Protein AF-A0A7S3WVW9-F1 (afdb_monomer)

Organism: NCBI:txid141414

Solvent-accessible surface area (backbone atoms only — not comparable to full-atom values): 13259 Å² total; per-residue (Å²): 130,58,72,52,44,57,26,28,39,30,42,27,74,91,79,71,45,78,50,75,49,63,82,77,65,57,95,71,40,44,71,62,56,76,75,50,71,43,64,67,86,64,78,58,54,78,35,64,53,68,41,62,49,31,39,66,40,66,76,31,91,93,51,85,64,43,80,80,70,37,30,48,70,49,81,40,97,57,72,32,43,68,67,56,46,49,56,51,34,70,74,34,77,63,39,27,17,37,38,26,33,72,84,10,57,32,33,36,36,23,15,91,56,64,45,38,64,92,51,41,83,71,30,76,27,52,38,83,38,90,54,28,37,23,27,16,56,38,63,54,76,72,78,76,77,74,73,82,71,72,74,80,78,80,75,75,69,83,81,72,86,76,80,87,75,81,83,78,82,81,80,86,82,82,84,81,79,87,80,82,91,80,87,79,87,86,76,95,72,77,84,83,81,80,71,77,84,70,92,67,92,76,82,82,82,75,89,128

Nearest PDB structures (foldseek):
  7qtq-assembly1_A  TM=5.588E-01  e=8.720E-01  Bos taurus
  7l0o-assembly1_A  TM=2.819E-01  e=4.756E+00  Streptococcus gordonii
  4tsh-assembly1_B  TM=2.836E-01  e=9.596E+00  Streptococcus mutans

Sequence (208 aa):
TPCTQPVSDFWHHDHREHTFHMGEPWAGEMQGSIQFYAYPNEHLADHFDCDSAHACDFMAAGQSYVKGVDWSYEEVATAATVENCKAKCVQTPQCTGIDVRNDGQHCTFWFSGNCDVAHRAQNPGWVPVKHWTTCTRRCSSHATTSTLMAPPQSTLAPVTPSPLTTAATPPPVPETTGLPAVVGESPDQGPNLDARCQAGYFAVYKDL

pLDDT: mean 76.33, std 20.6, range [29.27, 98.0]

Foldseek 3Di:
DFQWFFWWWKAQPVVRDIDTDGDDDAVRIDTDDGDDIDHDPDCLPFDKDKDQFKDADCPFPPDPQDDPAFKHKDQDPDAQDPVNLVVVLVVVRQFFKWKAFQRRGMIMGGGPCLPPVVCQVVRRRTDTDNGIMIIGTDRNPPPCPPPPPPPDPPPPDPDDDDDDDDDDDDDDDDDDDDDDDDDDDDDDDPDPPPPPPPDDPDDDDDDD

Structure (mmCIF, N/CA/C/O backbone):
data_AF-A0A7S3WVW9-F1
#
_entry.id   AF-A0A7S3WVW9-F1
#
loop_
_atom_site.group_PDB
_atom_site.id
_atom_site.type_symbol
_atom_site.label_atom_id
_atom_site.label_alt_id
_atom_site.label_comp_id
_atom_site.label_asym_id
_atom_site.label_entity_id
_atom_site.label_seq_id
_atom_site.pdbx_PDB_ins_code
_atom_site.Cartn_x
_atom_site.Cartn_y
_atom_site.Cartn_z
_atom_site.occupancy
_atom_site.B_iso_or_equiv
_atom_site.auth_seq_id
_atom_site.auth_comp_id
_atom_site.auth_asym_id
_atom_site.auth_atom_id
_atom_site.pdbx_PDB_model_num
ATOM 1 N N . THR A 1 1 ? -2.096 -7.850 4.414 1.00 51.62 1 THR A N 1
ATOM 2 C CA . THR A 1 1 ? -3.231 -6.908 4.322 1.00 51.62 1 THR A CA 1
ATOM 3 C C . THR A 1 1 ? -2.677 -5.512 4.122 1.00 51.62 1 THR A C 1
ATOM 5 O O . THR A 1 1 ? -1.591 -5.257 4.636 1.00 51.62 1 THR A O 1
ATOM 8 N N . PRO A 1 2 ? -3.351 -4.638 3.350 1.00 63.16 2 PRO A N 1
ATOM 9 C CA . PRO A 1 2 ? -3.017 -3.209 3.290 1.00 63.16 2 PRO A CA 1
ATOM 10 C C . PRO A 1 2 ? -3.034 -2.605 4.703 1.00 63.16 2 PRO A C 1
ATOM 12 O O . PRO A 1 2 ? -3.413 -3.301 5.639 1.00 63.16 2 PRO A O 1
ATOM 15 N N . CYS A 1 3 ? -2.616 -1.347 4.862 1.00 75.06 3 CYS A N 1
ATOM 16 C CA . CYS A 1 3 ? -2.419 -0.646 6.142 1.00 75.06 3 CYS A CA 1
ATOM 17 C C . CYS A 1 3 ? -3.675 -0.421 6.991 1.00 75.06 3 CYS A C 1
ATOM 19 O O . CYS A 1 3 ? -4.008 0.691 7.381 1.00 75.06 3 CYS A O 1
ATOM 21 N N . THR A 1 4 ? -4.361 -1.510 7.290 1.00 79.44 4 THR A N 1
ATOM 22 C CA . THR A 1 4 ? -5.524 -1.617 8.137 1.00 79.44 4 THR A CA 1
ATOM 23 C C . THR A 1 4 ? -5.083 -2.121 9.497 1.00 79.44 4 THR A C 1
ATOM 25 O O . THR A 1 4 ? -4.318 -3.085 9.589 1.00 79.44 4 THR A O 1
ATOM 28 N N . GLN A 1 5 ? -5.610 -1.514 10.544 1.00 82.62 5 GLN A N 1
ATOM 29 C CA . GLN A 1 5 ? -5.441 -1.953 11.918 1.00 82.62 5 GLN A CA 1
ATOM 30 C C . GLN A 1 5 ? -6.762 -2.532 12.433 1.00 82.62 5 GLN A C 1
ATOM 32 O O . GLN A 1 5 ? -7.833 -2.131 11.962 1.00 82.62 5 GLN A O 1
ATOM 37 N N . PRO A 1 6 ? -6.711 -3.504 13.358 1.00 90.75 6 PRO A N 1
ATOM 38 C CA . PRO A 1 6 ? -7.919 -4.021 13.976 1.00 90.75 6 PRO A CA 1
ATOM 39 C C . PRO A 1 6 ? -8.560 -2.941 14.852 1.00 90.75 6 PRO A C 1
ATOM 41 O O . PRO A 1 6 ? -7.888 -2.292 15.654 1.00 90.75 6 PRO A O 1
ATOM 44 N N . VAL A 1 7 ? -9.870 -2.782 14.711 1.00 93.75 7 VAL A N 1
ATOM 45 C CA . VAL A 1 7 ? -10.726 -2.045 15.638 1.00 93.75 7 VAL A CA 1
ATOM 46 C C . VAL A 1 7 ? -11.367 -3.072 16.558 1.00 93.75 7 VAL A C 1
ATOM 48 O O . VAL A 1 7 ? -12.058 -3.981 16.087 1.00 93.75 7 VAL A O 1
ATOM 51 N N . SER A 1 8 ? -11.107 -2.949 17.856 1.00 97.06 8 SER A N 1
ATOM 52 C CA . SER A 1 8 ? -11.697 -3.826 18.875 1.00 97.06 8 SER A CA 1
ATOM 53 C C . SER A 1 8 ? -12.826 -3.101 19.601 1.00 97.06 8 SER A C 1
ATOM 55 O O . SER A 1 8 ? -12.870 -1.869 19.598 1.00 97.06 8 SER A O 1
ATOM 57 N N . ASP A 1 9 ? -13.747 -3.859 20.192 1.00 97.81 9 ASP A N 1
ATOM 58 C CA . ASP A 1 9 ? -14.648 -3.311 21.203 1.00 97.81 9 ASP A CA 1
ATOM 59 C C . ASP A 1 9 ? -13.935 -3.251 22.553 1.00 97.81 9 ASP A C 1
ATOM 61 O O . ASP A 1 9 ? -13.087 -4.089 22.859 1.00 97.81 9 ASP A O 1
ATOM 65 N N . PHE A 1 10 ? -14.282 -2.258 23.357 1.00 97.75 10 PHE A N 1
ATOM 66 C CA . PHE A 1 10 ? -13.763 -2.079 24.703 1.00 97.75 10 PHE A CA 1
ATOM 67 C C . PHE A 1 10 ? -14.923 -1.780 25.645 1.00 97.75 10 PHE A C 1
ATOM 69 O O . PHE A 1 10 ? -15.886 -1.116 25.259 1.00 97.75 10 PHE A O 1
ATOM 76 N N . TRP A 1 11 ? -14.860 -2.297 26.872 1.00 97.62 11 TRP A N 1
ATOM 77 C CA . TRP A 1 11 ? -15.866 -2.051 27.907 1.00 97.62 11 TRP A CA 1
ATOM 78 C C . TRP A 1 11 ? -15.248 -1.342 29.106 1.00 97.62 11 TRP A C 1
ATOM 80 O O . TRP A 1 11 ? -14.317 -1.869 29.722 1.00 97.62 11 TRP A O 1
ATOM 90 N N . HIS A 1 12 ? -15.801 -0.189 29.484 1.00 97.62 12 HIS A N 1
ATOM 91 C CA . HIS A 1 12 ? -15.392 0.540 30.683 1.00 97.62 12 HIS A CA 1
ATOM 92 C C . HIS A 1 12 ? -16.340 0.228 31.847 1.00 97.62 12 HIS A C 1
ATOM 94 O O . HIS A 1 12 ? -17.496 0.653 31.855 1.00 97.62 12 HIS A O 1
ATOM 100 N N . HIS A 1 13 ? -15.863 -0.475 32.880 1.00 95.06 13 HIS A N 1
ATOM 101 C CA . HIS A 1 13 ? -16.737 -0.950 33.966 1.00 95.06 13 HIS A CA 1
ATOM 102 C C . HIS A 1 13 ? -17.387 0.200 34.759 1.00 95.06 13 HIS A C 1
ATOM 104 O O . HIS A 1 13 ? -18.582 0.145 35.060 1.00 95.06 13 HIS A O 1
ATOM 110 N N . ASP A 1 14 ? -16.621 1.245 35.087 1.00 94.81 14 ASP A N 1
ATOM 111 C CA . ASP A 1 14 ? -17.126 2.347 35.922 1.00 94.81 14 ASP A CA 1
ATOM 112 C C . ASP A 1 14 ? -18.140 3.235 35.193 1.00 94.81 14 ASP A C 1
ATOM 114 O O . ASP A 1 14 ? -19.140 3.641 35.784 1.00 94.81 14 ASP A O 1
ATOM 118 N N . HIS A 1 15 ? -17.919 3.496 33.903 1.00 94.62 15 HIS A N 1
ATOM 119 C CA . HIS A 1 15 ? -18.813 4.311 33.080 1.00 94.62 15 HIS A CA 1
ATOM 120 C C . HIS A 1 15 ? -19.953 3.503 32.446 1.00 94.62 15 HIS A C 1
ATOM 122 O O . HIS A 1 15 ? -20.945 4.086 32.018 1.00 94.62 15 HIS A O 1
ATOM 128 N N . ARG A 1 16 ? -19.851 2.164 32.442 1.00 95.88 16 ARG A N 1
ATOM 129 C CA . ARG A 1 16 ? -20.810 1.233 31.824 1.00 95.88 16 ARG A CA 1
ATOM 130 C C . ARG A 1 16 ? -21.065 1.543 30.347 1.00 95.88 16 ARG A C 1
ATOM 132 O O . ARG A 1 16 ? -22.211 1.540 29.899 1.00 95.88 16 ARG A O 1
ATOM 139 N N . GLU A 1 17 ? -19.995 1.809 29.608 1.00 96.12 17 GLU A N 1
ATOM 140 C CA . GLU A 1 17 ? -20.050 2.171 28.192 1.00 96.12 17 GLU A CA 1
ATOM 141 C C . GLU A 1 17 ? -19.120 1.304 27.337 1.00 96.12 17 GLU A C 1
ATOM 143 O O . GLU A 1 17 ? -18.111 0.778 27.820 1.00 96.12 17 GLU A O 1
ATOM 148 N N . HIS A 1 18 ? -19.492 1.167 26.061 1.00 97.12 18 HIS A N 1
ATOM 149 C CA . HIS A 1 18 ? -18.664 0.557 25.027 1.00 97.12 18 HIS A CA 1
ATOM 150 C C . HIS A 1 18 ? -17.987 1.630 24.180 1.00 97.12 18 HIS A C 1
ATOM 152 O O . HIS A 1 18 ? -18.645 2.563 23.713 1.00 97.12 18 HIS A O 1
ATOM 158 N N . THR A 1 19 ? -16.704 1.438 23.898 1.00 96.62 19 THR A N 1
ATOM 159 C CA . THR A 1 19 ? -15.949 2.231 22.926 1.00 96.62 19 THR A CA 1
ATOM 160 C C . THR A 1 19 ? -15.390 1.312 21.840 1.00 96.62 19 THR A C 1
ATOM 162 O O . THR A 1 19 ? -15.258 0.098 22.014 1.00 96.62 19 THR A O 1
ATOM 165 N N . PHE A 1 20 ? -15.117 1.886 20.670 1.00 96.12 20 PHE A N 1
ATOM 166 C CA . PHE A 1 20 ? -14.495 1.181 19.554 1.00 96.12 20 PHE A CA 1
ATOM 167 C C . PHE A 1 20 ? -13.326 2.016 19.073 1.00 96.12 20 PHE A C 1
ATOM 169 O O . PHE A 1 20 ? -13.509 3.135 18.591 1.00 96.12 20 PHE A O 1
ATOM 176 N N . HIS A 1 21 ? -12.123 1.476 19.191 1.00 94.19 21 HIS A N 1
ATOM 177 C CA . HIS A 1 21 ? -10.931 2.138 18.689 1.00 94.19 21 HIS A CA 1
ATOM 178 C C . HIS A 1 21 ? -9.869 1.116 18.284 1.00 94.19 21 HIS A C 1
ATOM 180 O O . HIS A 1 21 ? -10.016 -0.097 18.444 1.00 94.19 21 HIS A O 1
ATOM 186 N N . MET A 1 22 ? -8.812 1.621 17.661 1.00 90.75 22 MET A N 1
ATOM 187 C CA . MET A 1 22 ? -7.611 0.847 17.367 1.00 90.75 22 MET A CA 1
ATOM 188 C C . MET A 1 22 ? -6.665 0.906 18.570 1.00 90.75 22 MET A C 1
ATOM 190 O O . MET A 1 22 ? -6.716 1.854 19.356 1.00 90.75 22 MET A O 1
ATOM 194 N N . GLY A 1 23 ? -5.760 -0.067 18.671 1.00 89.88 23 GLY A N 1
ATOM 195 C CA . GLY A 1 23 ? -4.678 -0.062 19.657 1.00 89.88 23 GLY A CA 1
ATOM 196 C C . GLY A 1 23 ? -5.058 -0.635 21.022 1.00 89.88 23 GLY A C 1
ATOM 197 O O . GLY A 1 23 ? -5.912 -1.511 21.121 1.00 89.88 23 GLY A O 1
ATOM 198 N N . GLU A 1 24 ? -4.353 -0.166 22.049 1.00 93.62 24 GLU A N 1
ATOM 199 C CA . GLU A 1 24 ? -4.477 -0.627 23.435 1.00 93.62 24 GLU A CA 1
ATOM 200 C C . GLU A 1 24 ? -5.692 -0.001 24.140 1.00 93.62 24 GLU A C 1
ATOM 202 O O . GLU A 1 24 ? -6.029 1.144 23.822 1.00 93.62 24 GLU A O 1
ATOM 207 N N . PRO A 1 25 ? -6.308 -0.698 25.118 1.00 95.69 25 PRO A N 1
ATOM 208 C CA . PRO A 1 25 ? -7.402 -0.154 25.927 1.00 95.69 25 PRO A CA 1
ATOM 209 C C . PRO A 1 25 ? -6.990 1.133 26.649 1.00 95.69 25 PRO A C 1
ATOM 211 O O . PRO A 1 25 ? -5.854 1.260 27.123 1.00 95.69 25 PRO A O 1
ATOM 214 N N . TRP A 1 26 ? -7.919 2.076 26.799 1.00 95.00 26 TRP A N 1
ATOM 215 C CA . TRP A 1 26 ? -7.720 3.208 27.700 1.00 95.00 26 TRP A CA 1
ATOM 216 C C . TRP A 1 26 ? -7.760 2.766 29.169 1.00 95.00 26 TRP A C 1
ATOM 218 O O . TRP A 1 26 ? -8.130 1.644 29.523 1.00 95.00 26 TRP A O 1
ATOM 228 N N . ALA A 1 27 ? -7.341 3.658 30.069 1.00 94.94 27 ALA A N 1
ATOM 229 C CA . ALA A 1 27 ? -7.357 3.371 31.498 1.00 94.94 27 ALA A CA 1
ATOM 230 C C . ALA A 1 27 ? -8.792 3.080 31.975 1.00 94.94 27 ALA A C 1
ATOM 232 O O . ALA A 1 27 ? -9.656 3.941 31.857 1.00 94.94 27 ALA A O 1
ATOM 233 N N . GLY A 1 28 ? -9.014 1.888 32.540 1.00 95.06 28 GLY A N 1
ATOM 234 C CA . GLY A 1 28 ? -10.329 1.439 33.020 1.00 95.06 28 GLY A CA 1
ATOM 235 C C . GLY A 1 28 ? -11.135 0.621 32.005 1.00 95.06 28 GLY A C 1
ATOM 236 O O . GLY A 1 28 ? -12.158 0.036 32.369 1.00 95.06 28 GLY A O 1
ATOM 237 N N . GLU A 1 29 ? -10.658 0.518 30.766 1.00 97.69 29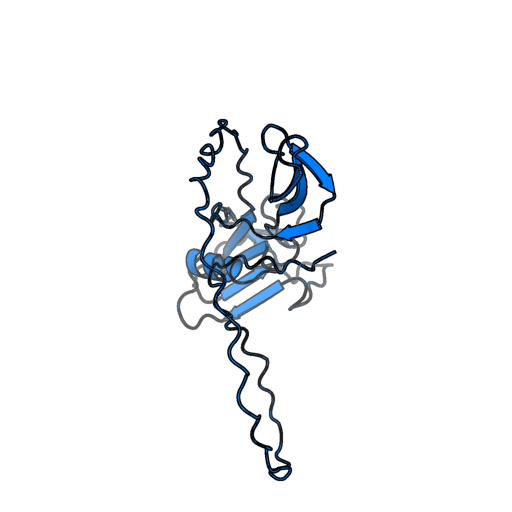 GLU A N 1
ATOM 238 C CA . GLU A 1 29 ? -11.268 -0.316 29.737 1.00 97.69 29 GLU A CA 1
ATOM 239 C C . GLU A 1 29 ? -10.717 -1.747 29.743 1.00 97.69 29 GLU A C 1
ATOM 241 O O . GLU A 1 29 ? -9.551 -2.005 30.051 1.00 97.69 29 GLU A O 1
ATOM 246 N N . MET A 1 30 ? -11.571 -2.693 29.359 1.00 97.38 30 MET A N 1
ATOM 247 C CA . MET A 1 30 ? -11.196 -4.068 29.042 1.00 97.38 30 MET A CA 1
ATOM 248 C C . MET A 1 30 ? -11.393 -4.305 27.548 1.00 97.38 30 MET A C 1
ATOM 250 O O . MET A 1 30 ? -12.496 -4.105 27.039 1.00 97.38 30 MET A O 1
ATOM 254 N N . GLN A 1 31 ? -10.337 -4.743 26.862 1.00 98.00 31 GLN A N 1
ATOM 255 C CA . GLN A 1 31 ? -10.402 -5.087 25.444 1.00 98.00 31 GLN A CA 1
ATOM 256 C C . GLN A 1 31 ? -11.232 -6.352 25.224 1.00 98.00 31 GLN A C 1
ATOM 258 O O . GLN A 1 31 ? -11.000 -7.386 25.853 1.00 98.00 31 GLN A O 1
ATOM 263 N N . GLY A 1 32 ? -12.186 -6.251 24.310 1.00 96.69 32 GLY A N 1
ATOM 264 C CA . GLY A 1 32 ? -13.009 -7.339 23.821 1.00 96.69 32 GLY A CA 1
ATOM 265 C C . GLY A 1 32 ? -12.434 -7.983 22.561 1.00 96.69 32 GLY A C 1
ATOM 266 O O . GLY A 1 32 ? -11.231 -8.209 22.421 1.00 96.69 32 GLY A O 1
ATOM 267 N N . SER A 1 33 ? -13.327 -8.332 21.643 1.00 96.88 33 SER A N 1
ATOM 268 C CA . SER A 1 33 ? -12.986 -8.966 20.371 1.00 96.88 33 SER A CA 1
ATOM 269 C C . SER A 1 33 ? -12.705 -7.932 19.280 1.00 96.88 33 SER A C 1
ATOM 271 O O . SER A 1 33 ? -13.166 -6.792 19.318 1.00 96.88 33 SER A O 1
ATOM 273 N N . ILE A 1 34 ? -11.973 -8.351 18.246 1.00 96.62 34 ILE A N 1
ATOM 274 C CA . ILE A 1 34 ? -11.854 -7.562 17.016 1.00 96.62 34 ILE A CA 1
ATOM 275 C C . ILE A 1 34 ? -13.221 -7.532 16.335 1.00 96.62 34 ILE A C 1
ATOM 277 O O . ILE A 1 34 ? -13.818 -8.578 16.084 1.00 96.62 34 ILE A O 1
ATOM 281 N N . GLN A 1 35 ? -13.679 -6.333 15.999 1.00 97.56 35 GLN A N 1
ATOM 282 C CA . GLN A 1 35 ? -14.970 -6.111 15.358 1.00 97.56 35 GLN A CA 1
ATOM 283 C C . GLN A 1 35 ? -14.807 -5.977 13.844 1.00 97.56 35 GLN A C 1
ATOM 285 O O . GLN A 1 35 ? -15.525 -6.605 13.069 1.00 97.56 35 GLN A O 1
ATOM 290 N N . PHE A 1 36 ? -13.829 -5.181 13.409 1.00 93.31 36 PHE A N 1
ATOM 291 C CA . PHE A 1 36 ? -13.494 -4.985 12.000 1.00 93.31 36 PHE A CA 1
ATOM 292 C C . PHE A 1 36 ? -12.060 -4.465 11.848 1.00 93.31 36 PHE A C 1
ATOM 294 O O . PHE A 1 36 ? -11.375 -4.185 12.828 1.00 93.31 36 PHE A O 1
ATOM 301 N N . TYR A 1 37 ? -11.596 -4.333 10.608 1.00 87.56 37 TYR A N 1
ATOM 302 C CA . TYR A 1 37 ? -10.329 -3.688 10.273 1.00 87.56 37 TYR A CA 1
ATOM 303 C C . TYR A 1 37 ? -10.612 -2.338 9.620 1.00 87.56 37 TYR A C 1
ATOM 305 O O . TYR A 1 37 ? -11.497 -2.241 8.770 1.00 87.56 37 TYR A O 1
ATOM 313 N N . ALA A 1 38 ? -9.862 -1.304 9.988 1.00 86.19 38 ALA A N 1
ATOM 314 C CA . ALA A 1 38 ? -10.000 0.020 9.391 1.00 86.19 38 ALA A CA 1
ATOM 315 C C . ALA A 1 38 ? -8.639 0.680 9.165 1.00 86.19 38 ALA A C 1
ATOM 317 O O . ALA A 1 38 ? -7.627 0.281 9.741 1.00 86.19 38 ALA A O 1
ATOM 318 N N . TYR A 1 39 ? -8.616 1.683 8.293 1.00 79.31 39 TYR A N 1
ATOM 319 C CA . TYR A 1 39 ? -7.433 2.501 8.057 1.00 79.31 39 TYR A CA 1
ATOM 320 C C . TYR A 1 39 ? -7.337 3.577 9.146 1.00 79.31 39 TYR A C 1
ATOM 322 O O . TYR A 1 39 ? -8.355 4.212 9.439 1.00 79.31 39 TYR A O 1
ATOM 330 N N . PRO A 1 40 ? -6.163 3.786 9.765 1.00 78.62 40 PRO A N 1
ATOM 331 C CA . PRO A 1 40 ? -5.999 4.852 10.743 1.00 78.62 40 PRO A CA 1
ATOM 332 C C . PRO A 1 40 ? -6.289 6.219 10.097 1.00 78.62 40 PRO A C 1
ATOM 334 O O . PRO A 1 40 ? -5.931 6.463 8.947 1.00 78.62 40 PRO A O 1
ATOM 337 N N . ASN A 1 41 ? -6.982 7.088 10.843 1.00 70.88 41 ASN A N 1
ATOM 338 C CA . ASN A 1 41 ? -7.314 8.470 10.452 1.00 70.88 41 ASN A CA 1
ATOM 339 C C . ASN A 1 41 ? -6.045 9.280 10.191 1.00 70.88 41 ASN A C 1
ATOM 341 O O . ASN A 1 41 ? -5.941 10.004 9.201 1.00 70.88 41 ASN A O 1
ATOM 345 N N . GLU A 1 42 ? -5.081 9.152 11.096 1.00 63.75 42 GLU A N 1
ATOM 346 C CA . GLU A 1 42 ? -3.822 9.836 10.925 1.00 63.75 42 GLU A CA 1
ATOM 347 C C . GLU A 1 42 ? -3.143 9.226 9.712 1.00 63.75 42 GLU A C 1
ATOM 349 O O . GLU A 1 42 ? -2.975 8.008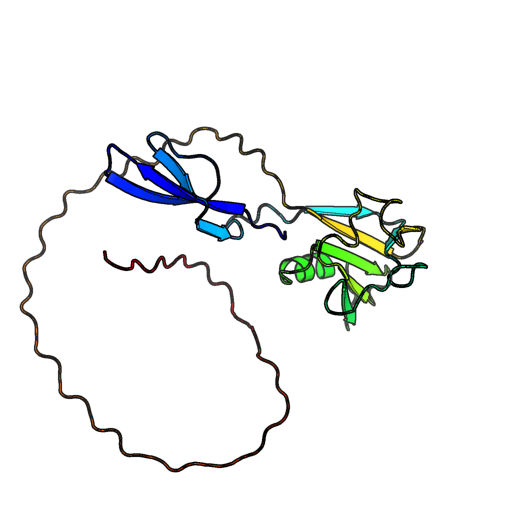 9.632 1.00 63.75 42 GLU A O 1
ATOM 354 N N . HIS A 1 43 ? -2.766 10.091 8.773 1.00 55.53 43 HIS A N 1
ATOM 355 C CA . HIS A 1 43 ? -1.762 9.823 7.759 1.00 55.53 43 HIS A CA 1
ATOM 356 C C . HIS A 1 43 ? -0.441 9.449 8.454 1.00 55.53 43 HIS A C 1
ATOM 358 O O . HIS A 1 43 ? 0.539 10.187 8.359 1.00 55.53 43 HIS A O 1
ATOM 364 N N . LEU A 1 44 ? -0.410 8.331 9.187 1.00 59.25 44 LEU A N 1
ATOM 365 C CA . LEU A 1 44 ? 0.781 7.601 9.568 1.00 59.25 44 LEU A CA 1
ATOM 366 C C . LEU A 1 44 ? 1.435 7.307 8.236 1.00 59.25 44 LEU A C 1
ATOM 368 O O . LEU A 1 44 ? 1.002 6.399 7.527 1.00 59.25 44 LEU A O 1
ATOM 372 N N . ALA A 1 45 ? 2.326 8.219 7.848 1.00 61.00 45 ALA A N 1
ATOM 373 C CA . ALA A 1 45 ? 2.661 8.463 6.462 1.00 61.00 45 ALA A CA 1
ATOM 374 C C . ALA A 1 45 ? 2.968 7.124 5.815 1.00 61.00 45 ALA A C 1
ATOM 376 O O . ALA A 1 45 ? 3.790 6.367 6.345 1.00 61.00 45 ALA A O 1
ATOM 377 N N . ASP A 1 46 ? 2.246 6.811 4.739 1.00 74.00 46 ASP A N 1
ATOM 378 C CA . ASP A 1 46 ? 2.556 5.650 3.928 1.00 74.00 46 ASP A CA 1
ATOM 379 C C . ASP A 1 46 ? 4.039 5.744 3.582 1.00 74.00 46 ASP A C 1
ATOM 381 O O . ASP A 1 46 ? 4.477 6.636 2.849 1.00 74.00 46 ASP A O 1
ATOM 385 N N . HIS A 1 47 ? 4.827 4.879 4.212 1.00 89.06 47 HIS A N 1
ATOM 386 C CA . HIS A 1 47 ? 6.264 4.876 4.048 1.00 89.06 47 HIS A CA 1
ATOM 387 C C . HIS A 1 47 ? 6.568 3.988 2.857 1.00 89.06 47 HIS A C 1
ATOM 389 O O . HIS A 1 47 ? 5.942 2.948 2.674 1.00 89.06 47 HIS A O 1
ATOM 395 N N . PHE A 1 48 ? 7.518 4.387 2.026 1.00 92.44 48 PHE A N 1
ATOM 396 C CA . PHE A 1 48 ? 7.911 3.587 0.879 1.00 92.44 48 PHE A CA 1
ATOM 397 C C . PHE A 1 48 ? 9.385 3.234 1.001 1.00 92.44 48 PHE A C 1
ATOM 399 O O . PHE A 1 48 ? 10.241 4.109 0.872 1.00 92.44 48 PHE A O 1
ATOM 406 N N . ASP A 1 49 ? 9.662 1.947 1.203 1.00 94.38 49 ASP A N 1
ATOM 407 C CA . ASP A 1 49 ? 11.014 1.401 1.117 1.00 94.38 49 ASP A CA 1
ATOM 408 C C . ASP A 1 49 ? 11.350 1.232 -0.362 1.00 94.38 49 ASP A C 1
ATOM 410 O O . ASP A 1 49 ? 10.721 0.411 -1.026 1.00 94.38 49 ASP A O 1
ATOM 414 N N . CYS A 1 50 ? 12.300 2.005 -0.890 1.00 95.56 50 CYS A N 1
ATOM 415 C CA . CYS A 1 50 ? 12.628 1.999 -2.317 1.00 95.56 50 CYS A CA 1
ATOM 416 C C . CYS A 1 50 ? 14.022 1.425 -2.615 1.00 95.56 50 CYS A C 1
ATOM 418 O O . CYS A 1 50 ? 14.975 1.660 -1.874 1.00 95.56 50 CYS A O 1
ATOM 420 N N . ASP A 1 51 ? 14.147 0.747 -3.755 1.00 95.94 51 ASP A N 1
ATOM 421 C CA . ASP A 1 51 ? 15.390 0.287 -4.375 1.00 95.94 51 ASP A CA 1
ATOM 422 C C . ASP A 1 51 ? 15.420 0.766 -5.838 1.00 95.94 51 ASP A C 1
ATOM 424 O O . ASP A 1 51 ? 14.521 0.471 -6.624 1.00 95.94 51 ASP A O 1
ATOM 428 N N . SER A 1 52 ? 16.433 1.554 -6.201 1.00 95.50 52 SER A N 1
ATOM 429 C CA . SER A 1 52 ? 16.581 2.156 -7.537 1.00 95.50 52 SER A CA 1
ATOM 430 C C . SER A 1 52 ? 17.444 1.334 -8.501 1.00 95.50 52 SER A C 1
ATOM 432 O O . SER A 1 52 ? 17.817 1.818 -9.571 1.00 95.50 52 SER A O 1
ATOM 434 N N . ALA A 1 53 ? 17.807 0.111 -8.110 1.00 94.94 53 ALA A N 1
ATOM 435 C CA . ALA A 1 53 ? 18.655 -0.781 -8.893 1.00 94.94 53 ALA A CA 1
ATOM 436 C C . ALA A 1 53 ? 17.946 -2.079 -9.299 1.00 94.94 53 ALA A C 1
ATOM 438 O O . ALA A 1 53 ? 18.559 -2.918 -9.961 1.00 94.94 53 ALA A O 1
ATOM 439 N N . HIS A 1 54 ? 16.682 -2.263 -8.909 1.00 95.44 54 HIS A N 1
ATOM 440 C CA . HIS A 1 54 ? 15.940 -3.499 -9.129 1.00 95.44 54 HIS A CA 1
ATOM 441 C C . HIS A 1 54 ? 14.481 -3.238 -9.496 1.00 95.44 54 HIS A C 1
ATOM 443 O O . HIS A 1 54 ? 13.928 -2.185 -9.179 1.00 95.44 54 HIS A O 1
ATOM 449 N N . ALA A 1 55 ? 13.881 -4.219 -10.163 1.00 94.12 55 ALA A N 1
ATOM 450 C CA . ALA A 1 55 ? 12.458 -4.297 -10.463 1.00 94.12 55 ALA A CA 1
ATOM 451 C C . ALA A 1 55 ? 11.950 -5.718 -10.271 1.00 94.12 55 ALA A C 1
ATOM 453 O O . ALA A 1 55 ? 12.741 -6.668 -10.267 1.00 94.12 55 ALA A O 1
ATOM 454 N N . CYS A 1 56 ? 10.636 -5.843 -10.119 1.00 91.69 56 CYS A N 1
ATOM 455 C CA . CYS A 1 56 ? 9.967 -7.128 -10.159 1.00 91.69 56 CYS A CA 1
ATOM 456 C C . CYS A 1 56 ? 9.527 -7.400 -11.598 1.00 91.69 56 CYS A C 1
ATOM 458 O O . CYS A 1 56 ? 8.643 -6.759 -12.155 1.00 91.69 56 CYS A O 1
ATOM 460 N N . ASP A 1 57 ? 10.176 -8.355 -12.245 1.00 90.38 57 ASP A N 1
ATOM 461 C CA . ASP A 1 57 ? 9.786 -8.797 -13.572 1.00 90.38 57 ASP A CA 1
ATOM 462 C C . ASP A 1 57 ? 8.561 -9.712 -13.465 1.00 90.38 57 ASP A C 1
ATOM 464 O O . ASP A 1 57 ? 8.654 -10.859 -13.019 1.00 90.38 57 ASP A O 1
ATOM 468 N N . PHE A 1 58 ? 7.401 -9.210 -13.901 1.00 83.44 58 PHE A N 1
ATOM 469 C CA . PHE A 1 58 ? 6.167 -9.993 -13.926 1.00 83.44 58 PHE A CA 1
ATOM 470 C C . PHE A 1 58 ? 6.208 -11.170 -14.925 1.00 83.44 58 PHE A C 1
ATOM 472 O O . PHE A 1 58 ? 5.313 -12.013 -14.902 1.00 83.44 58 PHE A O 1
ATOM 479 N N . MET A 1 59 ? 7.227 -11.241 -15.792 1.00 81.25 59 MET A N 1
ATOM 480 C CA . MET A 1 59 ? 7.469 -12.340 -16.737 1.00 81.25 59 MET A CA 1
ATOM 481 C C . MET A 1 59 ? 8.566 -13.305 -16.270 1.00 81.25 59 MET A C 1
ATOM 483 O O . MET A 1 59 ? 8.942 -14.214 -17.019 1.00 81.25 59 MET A O 1
ATOM 487 N N . ALA A 1 60 ? 9.105 -13.129 -15.060 1.00 78.62 60 ALA A N 1
ATOM 488 C CA . ALA A 1 60 ? 10.181 -13.976 -14.575 1.00 78.62 60 ALA A CA 1
ATOM 489 C C . ALA A 1 60 ? 9.776 -15.456 -14.542 1.00 78.62 60 ALA A C 1
ATOM 491 O O . ALA A 1 60 ? 8.683 -15.837 -14.116 1.00 78.62 60 ALA A O 1
ATOM 492 N N . ALA A 1 61 ? 10.688 -16.298 -15.028 1.00 54.22 61 ALA A N 1
ATOM 493 C CA . ALA A 1 61 ? 10.413 -17.686 -15.362 1.00 54.22 61 ALA A CA 1
ATOM 494 C C . ALA A 1 61 ? 9.797 -18.471 -14.190 1.00 54.22 61 ALA A C 1
ATOM 496 O O . ALA A 1 61 ? 10.445 -18.712 -13.173 1.00 54.22 61 ALA A O 1
ATOM 497 N N . GLY A 1 62 ? 8.553 -18.920 -14.380 1.00 73.44 62 GLY A N 1
ATOM 498 C CA . GLY A 1 62 ? 7.856 -19.835 -13.473 1.00 73.44 62 GLY A CA 1
ATOM 499 C C . GLY A 1 62 ? 6.737 -19.212 -12.641 1.00 73.44 62 GLY A C 1
ATOM 500 O O . GLY A 1 62 ? 6.050 -19.958 -11.946 1.00 73.44 62 GLY A O 1
ATOM 501 N N . GLN A 1 63 ? 6.510 -17.898 -12.725 1.00 75.06 63 GLN A N 1
ATOM 502 C CA . GLN A 1 63 ? 5.376 -17.241 -12.071 1.00 75.06 63 GLN A CA 1
ATOM 503 C C . GLN A 1 63 ? 4.472 -16.560 -13.092 1.00 75.06 63 GLN A C 1
ATOM 505 O O . GLN A 1 63 ? 4.925 -15.833 -13.970 1.00 75.06 63 GLN A O 1
ATOM 510 N N . SER A 1 64 ? 3.174 -16.835 -12.990 1.00 83.62 64 SER A N 1
ATOM 511 C CA . SER A 1 64 ? 2.141 -16.213 -13.809 1.00 83.62 64 SER A CA 1
ATOM 512 C C . SER A 1 64 ? 1.448 -15.137 -12.984 1.00 83.62 64 SER A C 1
ATOM 514 O O . SER A 1 64 ? 0.370 -15.382 -12.444 1.00 83.62 64 SER A O 1
ATOM 516 N N . TYR A 1 65 ? 2.072 -13.967 -12.854 1.00 90.69 65 TYR A N 1
ATOM 517 C CA . TYR A 1 65 ? 1.400 -12.833 -12.231 1.00 90.69 65 TYR A CA 1
ATOM 518 C C . TYR A 1 65 ? 0.243 -12.366 -13.122 1.00 90.69 65 TYR A C 1
ATOM 520 O O . TYR A 1 65 ? 0.425 -12.027 -14.296 1.00 90.69 65 TYR A O 1
ATOM 528 N N . VAL A 1 66 ? -0.964 -12.334 -12.569 1.00 92.81 66 VAL A N 1
ATOM 529 C CA . VAL A 1 66 ? -2.194 -12.008 -13.288 1.00 92.81 66 VAL A CA 1
ATOM 530 C C . VAL A 1 66 ? -2.502 -10.517 -13.144 1.00 92.81 66 VAL A C 1
ATOM 532 O O . VAL A 1 66 ? -2.676 -9.999 -12.038 1.00 92.81 66 VAL A O 1
ATOM 535 N N . LYS A 1 67 ? -2.614 -9.806 -14.275 1.00 93.88 67 LYS A N 1
ATOM 536 C CA . LYS A 1 67 ? -3.023 -8.393 -14.292 1.00 93.88 67 LYS A CA 1
ATOM 537 C C . LYS A 1 67 ? -4.415 -8.240 -13.662 1.00 93.88 67 LYS A C 1
ATOM 539 O O . LYS A 1 67 ? -5.341 -8.963 -14.014 1.00 93.88 67 LYS A O 1
ATOM 544 N N . GLY A 1 68 ? -4.563 -7.283 -12.752 1.00 94.12 68 GLY A N 1
ATOM 545 C CA . GLY A 1 68 ? -5.767 -7.034 -11.956 1.00 94.12 68 GLY A CA 1
ATOM 546 C C . GLY A 1 68 ? -5.865 -7.858 -10.667 1.00 94.12 68 GLY A C 1
ATOM 547 O O . GLY A 1 68 ? -6.728 -7.563 -9.849 1.00 94.12 68 GLY A O 1
ATOM 548 N N . VAL A 1 69 ? -4.992 -8.852 -10.468 1.00 93.94 69 VAL A N 1
ATOM 549 C CA . VAL A 1 69 ? -4.945 -9.684 -9.249 1.00 93.94 69 VAL A CA 1
ATOM 550 C C . VAL A 1 69 ? -3.639 -9.463 -8.499 1.00 93.94 69 VAL A C 1
ATOM 552 O O . VAL A 1 69 ? -3.650 -9.142 -7.315 1.00 93.94 69 VAL A O 1
ATOM 555 N N . ASP A 1 70 ? -2.520 -9.586 -9.209 1.00 93.69 70 ASP A N 1
ATOM 556 C CA . ASP A 1 70 ? -1.176 -9.487 -8.643 1.00 93.69 70 ASP A CA 1
ATOM 557 C C . ASP A 1 70 ? -0.535 -8.126 -8.898 1.00 93.69 70 ASP A C 1
ATOM 559 O O . ASP A 1 70 ? 0.293 -7.663 -8.111 1.00 93.69 70 ASP A O 1
ATOM 563 N N . TRP A 1 71 ? -0.919 -7.495 -10.007 1.00 94.88 71 TRP A N 1
ATOM 564 C CA . TRP A 1 71 ? -0.385 -6.214 -10.436 1.00 94.88 71 TRP A CA 1
ATOM 565 C C . TRP A 1 71 ? -1.354 -5.472 -11.354 1.00 94.88 71 TRP A C 1
ATOM 567 O O . TRP A 1 71 ? -2.251 -6.054 -11.961 1.00 94.88 71 TRP A O 1
ATOM 577 N N . SER A 1 72 ? -1.150 -4.175 -11.514 1.00 95.06 72 SER A N 1
ATOM 578 C CA . SER A 1 72 ? -1.759 -3.368 -12.573 1.00 95.06 72 SER A CA 1
ATOM 579 C C . SER A 1 72 ? -0.757 -2.320 -13.047 1.00 95.06 72 SER A C 1
ATOM 581 O O . SER A 1 72 ? 0.318 -2.191 -12.470 1.00 95.06 72 SER A O 1
ATOM 583 N N . TYR A 1 73 ? -1.081 -1.577 -14.098 1.00 93.19 73 TYR A N 1
ATOM 584 C CA . TYR A 1 73 ? -0.276 -0.432 -14.503 1.00 93.19 73 TYR A CA 1
ATOM 585 C C . TYR A 1 73 ? -1.164 0.684 -15.027 1.00 93.19 73 TYR A C 1
ATOM 587 O O . TYR A 1 73 ? -2.261 0.426 -15.530 1.00 93.19 73 TYR A O 1
ATOM 595 N N . GLU A 1 74 ? -0.655 1.906 -14.946 1.00 87.94 74 GLU A N 1
ATOM 596 C CA . GLU A 1 74 ? -1.224 3.064 -15.624 1.00 87.94 74 GLU A CA 1
ATOM 597 C C . GLU A 1 74 ? -0.185 3.635 -16.595 1.00 87.94 74 GLU A C 1
ATOM 599 O O . GLU A 1 74 ? 0.979 3.853 -16.242 1.00 87.94 74 GLU A O 1
ATOM 604 N N . GLU A 1 75 ? -0.612 3.863 -17.838 1.00 79.50 75 GLU A N 1
ATOM 605 C CA . GLU A 1 75 ? 0.136 4.688 -18.784 1.00 79.50 75 GLU A CA 1
ATOM 606 C C . GLU A 1 75 ? -0.135 6.142 -18.433 1.00 79.50 75 GLU A C 1
ATOM 608 O O . GLU A 1 75 ? -1.281 6.600 -18.442 1.00 79.50 75 GLU A O 1
ATOM 613 N N . VAL A 1 76 ? 0.918 6.867 -18.077 1.00 73.12 76 VAL A N 1
ATOM 614 C CA . VAL A 1 76 ? 0.771 8.223 -17.561 1.00 73.12 76 VAL A CA 1
ATOM 615 C C . VAL A 1 76 ? 1.118 9.190 -18.686 1.00 73.12 76 VAL A C 1
ATOM 617 O O . VAL A 1 76 ? 2.245 9.215 -19.172 1.00 73.12 76 VAL A O 1
ATOM 620 N N . ALA A 1 77 ? 0.135 9.984 -19.124 1.00 62.78 77 ALA A N 1
ATOM 621 C CA . ALA A 1 77 ? 0.313 10.957 -20.210 1.00 62.78 77 ALA A CA 1
ATOM 622 C C . ALA A 1 77 ? 1.336 12.062 -19.863 1.00 62.78 77 ALA A C 1
ATOM 624 O O . ALA A 1 77 ? 1.881 12.719 -20.748 1.00 62.78 77 ALA A O 1
ATOM 625 N N . THR A 1 78 ? 1.606 12.257 -18.572 1.00 63.47 78 THR A N 1
ATOM 626 C CA . THR A 1 78 ? 2.625 13.158 -18.024 1.00 63.47 78 THR A CA 1
ATOM 627 C C . THR A 1 78 ? 3.563 12.372 -17.122 1.00 63.47 78 THR A C 1
ATOM 629 O O . THR A 1 78 ? 3.089 11.498 -16.401 1.00 63.47 78 THR A O 1
ATOM 632 N N . ALA A 1 79 ? 4.855 12.721 -17.129 1.00 63.94 79 ALA A N 1
ATOM 633 C CA . ALA A 1 79 ? 5.924 12.010 -16.426 1.00 63.94 79 ALA A CA 1
ATOM 634 C C . ALA A 1 79 ? 5.499 11.484 -15.040 1.00 63.94 79 ALA A C 1
ATOM 636 O O . ALA A 1 79 ? 5.310 12.241 -14.085 1.00 63.94 79 ALA A O 1
ATOM 637 N N . ALA A 1 80 ? 5.358 10.166 -14.955 1.00 76.56 80 ALA A N 1
ATOM 638 C CA . ALA A 1 80 ? 5.210 9.386 -13.747 1.00 76.56 80 ALA A CA 1
ATOM 639 C C . ALA A 1 80 ? 6.454 9.568 -12.873 1.00 76.56 80 ALA A C 1
ATOM 641 O O . ALA A 1 80 ? 7.442 8.849 -13.009 1.00 76.56 80 ALA A O 1
ATOM 642 N N . THR A 1 81 ? 6.446 10.569 -11.997 1.00 91.31 81 THR A N 1
ATOM 643 C CA . THR A 1 81 ? 7.452 10.639 -10.939 1.00 91.31 81 THR A CA 1
ATOM 644 C C . THR A 1 81 ? 7.183 9.536 -9.925 1.00 91.31 81 THR A C 1
ATOM 646 O O . THR A 1 81 ? 6.047 9.074 -9.763 1.00 91.31 81 THR A O 1
ATOM 649 N N . VAL A 1 82 ? 8.225 9.138 -9.199 1.00 92.31 82 VAL A N 1
ATOM 650 C CA . VAL A 1 82 ? 8.095 8.179 -8.098 1.00 92.31 82 VAL A CA 1
ATOM 651 C C . VAL A 1 82 ? 7.042 8.662 -7.096 1.00 92.31 82 VAL A C 1
ATOM 653 O O . VAL A 1 82 ? 6.210 7.881 -6.645 1.00 92.31 82 VAL A O 1
ATOM 656 N N . GLU A 1 83 ? 7.013 9.959 -6.804 1.00 92.19 83 GLU A N 1
ATOM 657 C CA . GLU A 1 83 ? 6.064 10.593 -5.890 1.00 92.19 83 GLU A CA 1
ATOM 658 C C . GLU A 1 83 ? 4.615 10.492 -6.387 1.00 92.19 83 GLU A C 1
ATOM 660 O O . GLU A 1 83 ? 3.720 10.180 -5.600 1.00 92.19 83 GLU A O 1
ATOM 665 N N . ASN A 1 84 ? 4.375 10.680 -7.688 1.00 91.44 84 ASN A N 1
ATOM 666 C CA . ASN A 1 84 ? 3.035 10.560 -8.266 1.00 91.44 84 ASN A CA 1
ATOM 667 C C . ASN A 1 84 ? 2.536 9.110 -8.218 1.00 91.44 84 ASN A C 1
ATOM 669 O O . ASN A 1 84 ? 1.399 8.866 -7.807 1.00 91.44 84 ASN A O 1
ATOM 673 N N . CYS A 1 85 ? 3.390 8.138 -8.563 1.00 94.00 85 CYS A N 1
ATOM 674 C CA . CYS A 1 85 ? 3.032 6.723 -8.451 1.00 94.00 85 CYS A CA 1
ATOM 675 C C . CYS A 1 85 ? 2.766 6.331 -6.984 1.00 94.00 85 CYS A C 1
ATOM 677 O O . CYS A 1 85 ? 1.806 5.611 -6.709 1.00 94.00 85 CYS A O 1
ATOM 679 N N . LYS A 1 86 ? 3.549 6.847 -6.021 1.00 93.00 86 LYS A N 1
ATOM 680 C CA . LYS A 1 86 ? 3.298 6.645 -4.580 1.00 93.00 86 LYS A CA 1
ATOM 681 C C . LYS A 1 86 ? 1.928 7.181 -4.175 1.00 93.00 86 LYS A C 1
ATOM 683 O O . LYS A 1 86 ? 1.140 6.440 -3.597 1.00 93.00 86 LYS A O 1
ATOM 688 N N . ALA A 1 87 ? 1.608 8.427 -4.524 1.00 90.81 87 ALA A N 1
ATOM 689 C CA . ALA A 1 87 ? 0.319 9.040 -4.198 1.00 90.81 87 ALA A CA 1
ATOM 690 C C . ALA A 1 87 ? -0.868 8.251 -4.779 1.00 90.81 87 ALA A C 1
ATOM 692 O O . ALA A 1 87 ? -1.885 8.065 -4.110 1.00 90.81 87 ALA A O 1
ATOM 693 N N . LYS A 1 88 ? -0.728 7.731 -6.001 1.00 91.31 88 LYS A N 1
ATOM 694 C CA . LYS A 1 88 ? -1.749 6.889 -6.631 1.00 91.31 88 LYS A CA 1
ATOM 695 C C . LYS A 1 88 ? -1.868 5.513 -5.969 1.00 91.31 88 LYS A C 1
ATOM 697 O O . LYS A 1 88 ? -2.979 5.025 -5.764 1.00 91.31 88 LYS A O 1
ATOM 702 N N . CYS A 1 89 ? -0.745 4.916 -5.573 1.00 92.38 89 CYS A N 1
ATOM 703 C CA . CYS A 1 89 ? -0.731 3.682 -4.795 1.00 92.38 89 CYS A CA 1
ATOM 704 C C . CYS A 1 89 ? -1.477 3.853 -3.463 1.00 92.38 89 CYS A C 1
ATOM 706 O O . CYS A 1 89 ? -2.264 2.992 -3.087 1.00 92.38 89 CYS A O 1
ATOM 708 N N . VAL A 1 90 ? -1.322 4.996 -2.786 1.00 89.06 90 VAL A N 1
ATOM 709 C CA . VAL A 1 90 ? -2.076 5.305 -1.557 1.00 89.06 90 VAL A CA 1
ATOM 710 C C . VAL A 1 90 ? -3.589 5.291 -1.793 1.00 89.06 90 VAL A C 1
ATOM 712 O O . VAL A 1 90 ? -4.325 4.731 -0.982 1.00 89.06 90 VAL A O 1
ATOM 715 N N . GLN A 1 91 ? -4.043 5.835 -2.925 1.00 87.94 91 GLN A N 1
ATOM 716 C CA . GLN A 1 91 ? -5.457 5.866 -3.325 1.00 87.94 91 GLN A CA 1
ATOM 717 C C . GLN A 1 91 ? -5.984 4.520 -3.840 1.00 87.94 91 GLN A C 1
ATOM 719 O O . GLN A 1 91 ? -7.186 4.371 -4.034 1.00 87.94 91 GLN A O 1
ATOM 724 N N . THR A 1 92 ? -5.104 3.544 -4.072 1.00 88.19 92 THR A N 1
ATOM 725 C CA . THR A 1 92 ? -5.454 2.223 -4.597 1.00 88.19 92 THR A CA 1
ATOM 726 C C . THR A 1 92 ? -5.424 1.219 -3.443 1.00 88.19 92 THR A C 1
ATOM 728 O O . THR A 1 92 ? -4.338 0.799 -3.044 1.00 88.19 92 THR A O 1
ATOM 731 N N . PRO A 1 93 ? -6.574 0.788 -2.888 1.00 87.94 93 PRO A N 1
ATOM 732 C CA . PRO A 1 93 ? -6.606 0.028 -1.631 1.00 87.94 93 PRO A CA 1
ATOM 733 C C . PRO A 1 93 ? -5.799 -1.277 -1.640 1.00 87.94 93 PRO A C 1
ATOM 735 O O . PRO A 1 93 ? -5.314 -1.712 -0.598 1.00 87.94 93 PRO A O 1
ATOM 738 N N . GLN A 1 94 ? -5.647 -1.898 -2.812 1.00 90.19 94 GLN A N 1
ATOM 739 C CA . GLN A 1 94 ? -4.899 -3.144 -3.000 1.00 90.19 94 GLN A CA 1
ATOM 740 C C . GLN A 1 94 ? -3.394 -2.923 -3.218 1.00 90.19 94 GLN A C 1
ATOM 742 O O . GLN A 1 94 ? -2.626 -3.882 -3.160 1.00 90.19 94 G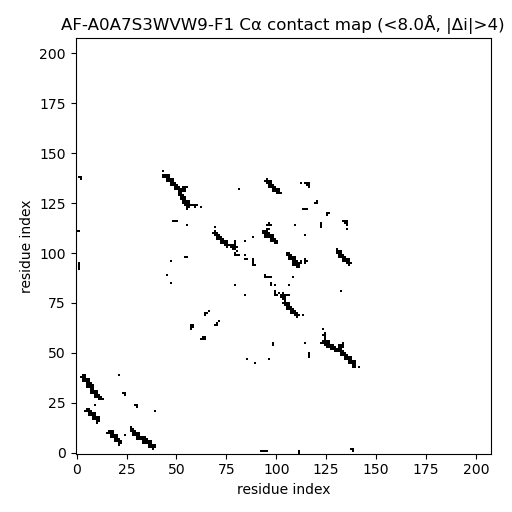LN A O 1
ATOM 747 N N . CYS A 1 95 ? -2.961 -1.683 -3.466 1.00 93.00 95 CYS A N 1
ATOM 748 C CA . CYS A 1 95 ? -1.575 -1.373 -3.775 1.00 93.00 95 CYS A CA 1
ATOM 749 C C . CYS A 1 95 ? -0.674 -1.497 -2.542 1.00 93.00 95 CYS A C 1
ATOM 751 O O . CYS A 1 95 ? -0.831 -0.804 -1.534 1.00 93.00 95 CYS A O 1
ATOM 753 N N . THR A 1 96 ? 0.299 -2.391 -2.676 1.00 93.62 96 THR A N 1
ATOM 754 C CA . THR A 1 96 ? 1.328 -2.734 -1.687 1.00 93.62 96 THR A CA 1
ATOM 755 C C . THR A 1 96 ? 2.736 -2.357 -2.146 1.00 93.62 96 THR A C 1
ATOM 757 O O . THR A 1 96 ? 3.662 -2.363 -1.342 1.00 93.62 96 THR A O 1
ATOM 760 N N . GLY A 1 97 ? 2.914 -1.986 -3.412 1.00 94.69 97 GLY A N 1
ATOM 761 C CA . GLY A 1 97 ? 4.193 -1.546 -3.957 1.00 94.69 97 GLY A CA 1
ATOM 762 C C . GLY A 1 97 ? 4.041 -0.936 -5.344 1.00 94.69 97 GLY A C 1
ATOM 763 O O . GLY A 1 97 ? 2.966 -1.001 -5.938 1.00 94.69 97 GLY A O 1
ATOM 764 N N . ILE A 1 98 ? 5.110 -0.332 -5.847 1.00 95.94 98 ILE A N 1
ATOM 765 C CA . ILE A 1 98 ? 5.174 0.281 -7.173 1.00 95.94 98 ILE A CA 1
ATOM 766 C C . ILE A 1 98 ? 6.497 -0.047 -7.858 1.00 95.94 98 ILE A C 1
ATOM 768 O O . ILE A 1 98 ? 7.522 -0.058 -7.183 1.00 95.94 98 ILE A O 1
ATOM 772 N N . ASP A 1 99 ? 6.476 -0.189 -9.182 1.00 95.00 99 ASP A N 1
ATOM 773 C CA . ASP A 1 99 ? 7.673 -0.079 -10.023 1.00 95.00 99 ASP A CA 1
ATOM 774 C C . ASP A 1 99 ? 7.497 1.128 -10.939 1.00 95.00 99 ASP A C 1
ATOM 776 O O . ASP A 1 99 ? 6.484 1.273 -11.626 1.00 95.00 99 ASP A O 1
ATOM 780 N N . VAL A 1 100 ? 8.484 2.016 -10.945 1.00 93.81 100 VAL A N 1
ATOM 781 C CA . VAL A 1 100 ? 8.448 3.264 -11.706 1.00 93.81 100 VAL A CA 1
ATOM 782 C C . VAL A 1 100 ? 9.615 3.281 -12.661 1.00 93.81 100 VAL A C 1
ATOM 784 O O . VAL A 1 100 ? 10.768 3.194 -12.239 1.00 93.81 100 VAL A O 1
ATOM 787 N N . ARG A 1 101 ? 9.330 3.418 -13.952 1.00 90.31 101 ARG A N 1
ATOM 788 C CA . ARG A 1 101 ? 10.381 3.577 -14.954 1.00 90.31 101 ARG A CA 1
ATOM 789 C C . ARG A 1 101 ? 10.898 5.017 -14.919 1.00 90.31 101 ARG A C 1
ATOM 791 O O . ARG A 1 101 ? 10.117 5.962 -14.915 1.00 90.31 101 ARG A O 1
ATOM 798 N N . ASN A 1 102 ? 12.216 5.201 -14.918 1.00 84.62 102 ASN A N 1
ATOM 799 C CA . ASN A 1 102 ? 12.861 6.509 -14.729 1.00 84.62 102 ASN A CA 1
ATOM 800 C C . ASN A 1 102 ? 12.609 7.502 -15.882 1.00 84.62 102 ASN A C 1
ATOM 802 O O . ASN A 1 102 ? 12.914 8.682 -15.739 1.00 84.62 102 ASN A O 1
ATOM 806 N N . ASP A 1 103 ? 12.069 7.053 -17.018 1.00 85.19 103 ASP A N 1
ATOM 807 C CA . ASP A 1 103 ? 11.597 7.938 -18.093 1.00 85.19 103 ASP A CA 1
ATOM 808 C C . ASP A 1 103 ? 10.187 8.497 -17.846 1.00 85.19 103 ASP A C 1
ATOM 810 O O . ASP A 1 103 ? 9.687 9.292 -18.642 1.00 85.19 103 ASP A O 1
ATOM 814 N N . GLY A 1 104 ? 9.555 8.103 -16.739 1.00 81.19 104 GLY A N 1
ATOM 815 C CA . GLY A 1 104 ? 8.248 8.581 -16.319 1.00 81.19 104 GLY A CA 1
ATOM 816 C C . GLY A 1 104 ? 7.101 8.098 -17.201 1.00 81.19 104 GLY A C 1
ATOM 817 O O . GLY A 1 104 ? 6.027 8.686 -17.160 1.00 81.19 104 GLY A O 1
ATOM 818 N N . GLN A 1 105 ? 7.284 7.062 -18.019 1.00 85.56 105 GLN A N 1
ATOM 819 C CA . GLN A 1 105 ? 6.211 6.598 -18.907 1.00 85.56 105 GLN A CA 1
ATOM 820 C C . GLN A 1 105 ? 5.286 5.561 -18.260 1.00 85.56 105 GLN A C 1
ATOM 822 O O . GLN A 1 105 ? 4.231 5.252 -18.813 1.00 85.56 105 GLN A O 1
ATOM 827 N N . HIS A 1 106 ? 5.669 5.001 -17.109 1.00 88.12 106 HIS A N 1
ATOM 828 C CA . HIS A 1 106 ? 5.009 3.819 -16.563 1.00 88.12 106 HIS A CA 1
ATOM 829 C C . HIS A 1 106 ? 5.032 3.790 -15.029 1.00 88.12 106 HIS A C 1
ATOM 831 O O . HIS A 1 106 ? 6.111 3.846 -14.434 1.00 88.12 106 HIS A O 1
ATOM 837 N N . CYS A 1 107 ? 3.850 3.653 -14.414 1.00 93.50 107 CYS A N 1
ATOM 838 C CA . CYS A 1 107 ? 3.692 3.202 -13.029 1.00 93.50 107 CYS A CA 1
ATOM 839 C C . CYS A 1 107 ? 3.104 1.785 -13.048 1.00 93.50 107 CYS A C 1
ATOM 841 O O . CYS A 1 107 ? 1.951 1.609 -13.448 1.00 93.50 107 CYS A O 1
ATOM 843 N N . THR A 1 108 ? 3.851 0.797 -12.568 1.00 94.94 108 THR A N 1
ATOM 844 C CA . THR A 1 108 ? 3.303 -0.511 -12.191 1.00 94.94 108 THR A CA 1
ATOM 845 C C . THR A 1 108 ? 2.890 -0.453 -10.727 1.00 94.94 108 THR A C 1
ATOM 847 O O . THR A 1 108 ? 3.634 0.074 -9.904 1.00 94.94 108 THR A O 1
ATOM 850 N N . PHE A 1 109 ? 1.735 -1.011 -10.381 1.00 95.31 109 PHE A N 1
ATOM 851 C CA . PHE A 1 109 ? 1.262 -1.167 -9.007 1.00 95.31 109 PHE A CA 1
ATOM 852 C C . PHE A 1 109 ? 1.228 -2.649 -8.657 1.00 95.31 109 PHE A C 1
ATOM 854 O O . PHE A 1 109 ? 0.598 -3.431 -9.365 1.00 95.31 109 PHE A O 1
ATOM 861 N N . TRP A 1 110 ? 1.863 -3.022 -7.551 1.00 95.38 110 TRP A N 1
ATOM 862 C CA . TRP A 1 110 ? 1.924 -4.390 -7.049 1.00 95.38 110 TRP A CA 1
ATOM 863 C C . TRP A 1 110 ? 0.927 -4.619 -5.930 1.00 95.38 110 TRP A C 1
ATOM 865 O O . TRP A 1 110 ? 0.788 -3.794 -5.019 1.00 95.38 110 TRP A O 1
ATOM 875 N N . PHE A 1 111 ? 0.270 -5.769 -5.959 1.00 93.62 111 PHE A N 1
ATOM 876 C CA . PHE A 1 111 ? -0.741 -6.163 -4.990 1.00 93.62 111 PHE A CA 1
ATOM 877 C C . PHE A 1 111 ? -0.243 -7.307 -4.112 1.00 93.62 111 PHE A C 1
ATOM 879 O O . PHE A 1 111 ? 0.704 -8.013 -4.455 1.00 93.62 111 PHE A O 1
ATOM 886 N N . SER A 1 112 ? -0.874 -7.465 -2.947 1.00 89.81 112 SER A N 1
ATOM 887 C CA . SER A 1 112 ? -0.662 -8.603 -2.040 1.00 89.81 112 SER A CA 1
ATOM 888 C C . SER A 1 112 ? 0.792 -8.862 -1.607 1.00 89.81 112 SER A C 1
ATOM 890 O O . SER A 1 112 ? 1.096 -9.947 -1.123 1.00 89.81 112 SER A O 1
ATOM 892 N N . GLY A 1 113 ? 1.685 -7.874 -1.720 1.00 89.94 113 GLY A N 1
ATOM 893 C CA . GLY A 1 113 ? 3.101 -8.025 -1.375 1.00 89.94 113 GLY A CA 1
ATOM 894 C C . GLY A 1 113 ? 3.939 -8.776 -2.416 1.00 89.94 113 GLY A C 1
ATOM 895 O O . GLY A 1 113 ? 5.065 -9.149 -2.106 1.00 89.94 113 GLY A O 1
ATOM 896 N N . ASN A 1 114 ? 3.436 -8.964 -3.642 1.00 91.44 114 ASN A N 1
A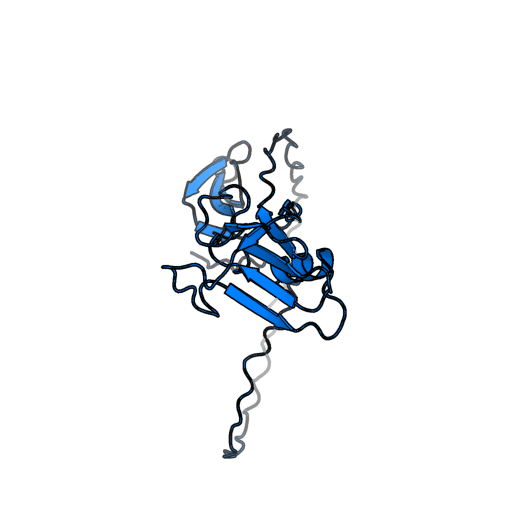TOM 897 C CA . ASN A 1 114 ? 4.129 -9.693 -4.716 1.00 91.44 114 ASN A CA 1
ATOM 898 C C . ASN A 1 114 ? 5.460 -9.052 -5.166 1.00 91.44 114 ASN A C 1
ATOM 900 O O . ASN A 1 114 ? 6.254 -9.695 -5.845 1.00 91.44 114 ASN A O 1
ATOM 904 N N . CYS A 1 115 ? 5.721 -7.803 -4.771 1.00 92.38 115 CYS A N 1
ATOM 905 C CA . CYS A 1 115 ? 6.992 -7.118 -4.989 1.00 92.38 115 CYS A CA 1
ATOM 906 C C . CYS A 1 115 ? 7.436 -6.371 -3.723 1.00 92.38 115 CYS A C 1
ATOM 908 O O . CYS A 1 115 ? 7.312 -5.148 -3.601 1.00 92.38 115 CYS A O 1
ATOM 910 N N . ASP A 1 116 ? 7.902 -7.127 -2.728 1.00 92.81 116 ASP A N 1
ATOM 911 C CA . ASP A 1 116 ? 8.352 -6.576 -1.450 1.00 92.81 116 ASP A CA 1
ATOM 912 C C . ASP A 1 116 ? 9.883 -6.396 -1.423 1.00 92.81 116 ASP A C 1
ATOM 914 O O . ASP A 1 116 ? 10.643 -7.359 -1.332 1.00 92.81 116 ASP A O 1
ATOM 918 N N . VAL A 1 117 ? 10.363 -5.154 -1.429 1.00 92.62 117 VAL A N 1
ATOM 919 C CA . VAL A 1 117 ? 11.780 -4.769 -1.406 1.00 92.62 117 VAL A CA 1
ATOM 920 C C . VAL A 1 117 ? 12.547 -5.375 -0.220 1.00 92.62 117 VAL A C 1
ATOM 922 O O . VAL A 1 117 ? 13.754 -5.577 -0.341 1.00 92.62 117 VAL A O 1
ATOM 925 N N . ALA A 1 118 ? 11.911 -5.729 0.905 1.00 90.19 118 ALA A N 1
ATOM 926 C CA . ALA A 1 118 ? 12.607 -6.441 1.988 1.00 90.19 118 ALA A CA 1
ATOM 927 C C . ALA A 1 118 ? 12.933 -7.896 1.638 1.00 90.19 118 ALA A C 1
ATOM 929 O O . ALA A 1 118 ? 13.937 -8.421 2.121 1.00 90.19 118 ALA A O 1
ATOM 930 N N . HIS A 1 119 ? 12.136 -8.533 0.782 1.00 90.31 119 HIS A N 1
ATOM 931 C CA . HIS A 1 119 ? 12.373 -9.904 0.337 1.00 90.31 119 HIS A CA 1
ATOM 932 C C . HIS A 1 119 ? 13.424 -9.980 -0.784 1.00 90.31 119 HIS A C 1
ATOM 934 O O . HIS A 1 119 ? 14.024 -11.036 -0.979 1.00 90.31 119 HIS A O 1
ATOM 940 N N . ARG A 1 120 ? 13.745 -8.864 -1.464 1.00 90.31 120 ARG A N 1
ATOM 941 C CA . ARG A 1 120 ? 14.817 -8.754 -2.482 1.00 90.31 120 ARG A CA 1
ATOM 942 C C . ARG A 1 120 ? 14.842 -9.975 -3.416 1.00 90.31 120 ARG A C 1
ATOM 944 O O . ARG A 1 120 ? 13.837 -10.281 -4.043 1.00 90.31 120 ARG A O 1
ATOM 951 N N . ALA A 1 121 ? 15.958 -10.712 -3.450 1.00 88.75 121 ALA A N 1
ATOM 952 C CA . ALA A 1 121 ? 16.190 -11.896 -4.282 1.00 88.75 121 ALA A CA 1
ATOM 953 C C . ALA A 1 121 ? 15.229 -13.075 -4.025 1.00 88.75 121 ALA A C 1
ATOM 955 O O . ALA A 1 121 ? 15.253 -14.047 -4.774 1.00 88.75 121 ALA A O 1
ATOM 956 N N . GLN A 1 122 ? 14.420 -13.022 -2.966 1.00 88.69 122 GLN A N 1
ATOM 957 C CA . GLN A 1 122 ? 13.376 -14.007 -2.685 1.00 88.69 122 GLN A CA 1
ATOM 958 C C . GLN A 1 122 ? 12.086 -13.700 -3.454 1.00 88.69 122 GLN A C 1
ATOM 960 O O . GLN A 1 122 ? 11.283 -14.612 -3.639 1.00 88.69 122 GLN A O 1
ATOM 965 N N . ASN A 1 123 ? 11.884 -12.459 -3.924 1.00 85.62 123 ASN A N 1
ATOM 966 C CA . ASN A 1 123 ? 10.766 -12.171 -4.817 1.00 85.62 123 ASN A CA 1
ATOM 967 C C . ASN A 1 123 ? 11.024 -12.845 -6.168 1.00 85.62 123 ASN A C 1
ATOM 969 O O . ASN A 1 123 ? 12.077 -12.616 -6.783 1.00 85.62 123 ASN A O 1
ATOM 973 N N . PRO A 1 124 ? 10.065 -13.627 -6.681 1.00 86.00 124 PRO A N 1
ATOM 974 C CA . PRO A 1 124 ? 10.137 -14.106 -8.045 1.00 86.00 124 PRO A CA 1
ATOM 975 C C . PRO A 1 124 ? 10.187 -12.919 -9.008 1.00 86.00 124 PRO A C 1
ATOM 977 O O . PRO A 1 124 ? 9.301 -12.066 -9.006 1.00 86.00 124 PRO A O 1
ATOM 980 N N . GLY A 1 125 ? 11.250 -12.866 -9.807 1.00 87.56 125 GLY A N 1
ATOM 981 C CA . GLY A 1 125 ? 11.484 -11.781 -10.755 1.00 87.56 125 GLY A CA 1
ATOM 982 C C . GLY A 1 125 ? 12.223 -10.571 -10.214 1.00 87.56 125 GLY A C 1
ATOM 983 O O . GLY A 1 125 ? 12.309 -9.582 -10.927 1.00 87.56 125 GLY A O 1
ATOM 984 N N . TRP A 1 126 ? 12.821 -10.635 -9.023 1.00 92.94 126 TRP A N 1
ATOM 985 C CA . TRP A 1 126 ? 13.732 -9.583 -8.569 1.00 92.94 126 TRP A CA 1
ATOM 986 C C . TRP A 1 126 ? 14.994 -9.526 -9.434 1.00 92.94 126 TRP A C 1
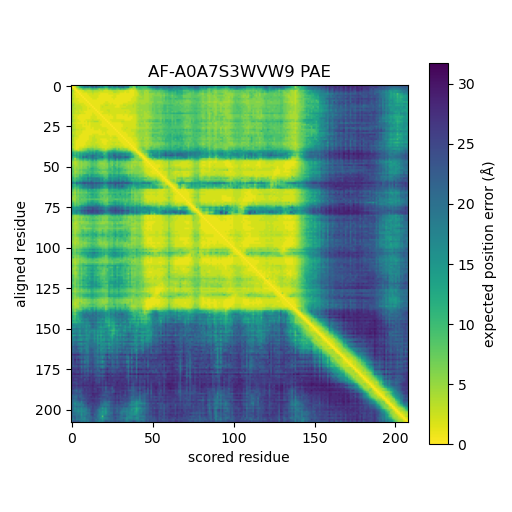ATOM 988 O O . TRP A 1 126 ? 15.930 -10.311 -9.252 1.00 92.94 126 TRP A O 1
ATOM 998 N N . VAL A 1 127 ? 15.025 -8.598 -10.387 1.00 93.38 127 VAL A N 1
ATOM 999 C CA . VAL A 1 127 ? 16.101 -8.489 -11.376 1.00 93.38 127 VAL A CA 1
ATOM 1000 C C . VAL A 1 127 ? 16.792 -7.130 -11.303 1.00 93.38 127 VAL A C 1
ATOM 1002 O O . VAL A 1 127 ? 16.135 -6.113 -11.073 1.00 93.38 127 VAL A O 1
ATOM 1005 N N . PRO A 1 128 ? 18.122 -7.077 -11.501 1.00 94.81 128 PRO A N 1
ATOM 1006 C CA . PRO A 1 128 ? 18.846 -5.817 -11.549 1.00 94.81 128 PRO A CA 1
ATOM 1007 C C . PRO A 1 128 ? 18.487 -5.038 -12.818 1.00 94.81 128 PRO A C 1
ATOM 1009 O O . PRO A 1 128 ? 18.575 -5.555 -13.933 1.00 94.81 128 PRO A O 1
ATOM 1012 N N . VAL A 1 129 ? 18.139 -3.765 -12.660 1.00 92.50 129 VAL A N 1
ATOM 1013 C CA . VAL A 1 129 ? 17.759 -2.856 -13.748 1.00 92.50 129 VAL A CA 1
ATOM 1014 C C . VAL A 1 129 ? 18.329 -1.462 -13.495 1.00 92.50 129 VAL A C 1
ATOM 1016 O O . VAL A 1 129 ? 18.485 -1.028 -12.361 1.00 92.50 129 VAL A O 1
ATOM 1019 N N . LYS A 1 130 ? 18.671 -0.737 -14.565 1.00 89.94 130 LYS A N 1
ATOM 1020 C CA . LYS A 1 130 ? 19.325 0.585 -14.462 1.00 89.94 130 LYS A CA 1
ATOM 1021 C C . LYS A 1 130 ? 18.364 1.775 -14.513 1.00 89.94 130 LYS A C 1
ATOM 1023 O O . LYS A 1 130 ? 18.786 2.909 -14.304 1.00 89.94 130 LYS A O 1
ATOM 1028 N N . HIS A 1 131 ? 17.097 1.537 -14.846 1.00 91.19 131 HIS A N 1
ATOM 1029 C CA . HIS A 1 131 ? 16.138 2.593 -15.185 1.00 91.19 131 HIS A CA 1
ATOM 1030 C C . HIS A 1 131 ? 14.790 2.421 -14.494 1.00 91.19 131 HIS A C 1
ATOM 1032 O O . HIS A 1 131 ? 13.783 2.888 -15.018 1.00 91.19 131 HIS A O 1
ATOM 1038 N N . TRP A 1 132 ? 14.769 1.747 -13.349 1.00 94.12 132 TRP A N 1
ATOM 1039 C CA . TRP A 1 132 ? 13.556 1.576 -12.568 1.00 94.12 132 TRP A CA 1
ATOM 1040 C C . TRP A 1 132 ? 13.818 1.869 -11.103 1.00 94.12 132 TRP A C 1
ATOM 1042 O O . TRP A 1 132 ? 14.917 1.649 -10.600 1.00 94.12 132 TRP A O 1
ATOM 1052 N N . THR A 1 133 ? 12.781 2.350 -10.439 1.00 95.38 133 THR A N 1
ATOM 1053 C CA . THR A 1 133 ? 12.714 2.455 -8.991 1.00 95.38 133 THR A CA 1
ATOM 1054 C C . THR A 1 133 ? 11.549 1.616 -8.514 1.00 95.38 133 THR A C 1
ATOM 1056 O O . THR A 1 133 ? 10.410 1.865 -8.902 1.00 95.38 133 THR A O 1
ATOM 1059 N N . THR A 1 134 ? 11.842 0.655 -7.653 1.00 95.94 134 THR A N 1
ATOM 1060 C CA . THR A 1 134 ? 10.849 -0.225 -7.045 1.00 95.94 134 THR A CA 1
ATOM 1061 C C . THR A 1 134 ? 10.667 0.168 -5.606 1.00 95.94 134 THR A C 1
ATOM 1063 O O . THR A 1 134 ? 11.651 0.323 -4.889 1.00 95.94 134 THR A O 1
ATOM 1066 N N . CYS A 1 135 ? 9.430 0.347 -5.169 1.00 96.06 135 CYS A N 1
ATOM 1067 C CA . CYS A 1 135 ? 9.132 0.697 -3.795 1.00 96.06 135 CYS A CA 1
ATOM 1068 C C . CYS A 1 135 ? 8.063 -0.212 -3.208 1.00 96.06 135 CYS A C 1
ATOM 1070 O O . CYS A 1 135 ? 7.049 -0.479 -3.844 1.00 96.06 135 CYS A O 1
ATOM 1072 N N . THR A 1 136 ? 8.221 -0.587 -1.945 1.00 95.00 136 THR A N 1
ATOM 1073 C CA . THR A 1 136 ? 7.187 -1.282 -1.177 1.00 95.00 136 THR A CA 1
ATOM 1074 C C . THR A 1 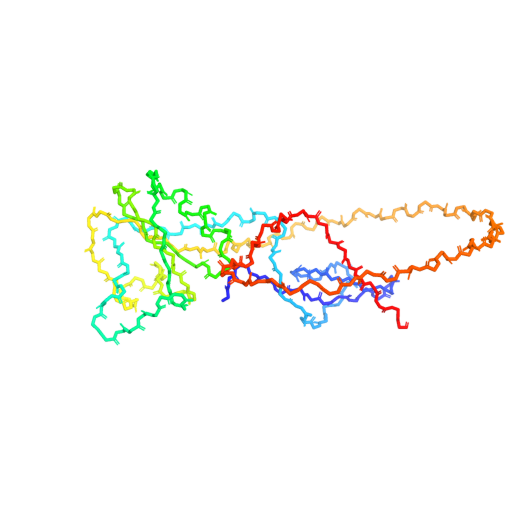136 ? 6.543 -0.324 -0.207 1.00 95.00 136 THR A C 1
ATOM 1076 O O . THR A 1 136 ? 7.226 0.345 0.568 1.00 95.00 136 THR A O 1
ATOM 1079 N N . ARG A 1 137 ? 5.215 -0.275 -0.241 1.00 92.31 137 ARG A N 1
ATOM 1080 C CA . ARG A 1 137 ? 4.420 0.479 0.714 1.00 92.31 137 ARG A CA 1
ATOM 1081 C C . ARG A 1 137 ? 4.453 -0.253 2.050 1.00 92.31 137 ARG A C 1
ATOM 1083 O O . ARG A 1 137 ? 3.996 -1.388 2.174 1.00 92.31 137 ARG A O 1
ATOM 1090 N N . ARG A 1 138 ? 4.981 0.421 3.058 1.00 88.19 138 ARG A N 1
ATOM 1091 C CA . ARG A 1 138 ? 4.953 0.012 4.451 1.00 88.19 138 ARG A CA 1
ATOM 1092 C C . ARG A 1 138 ? 3.948 0.849 5.196 1.00 88.19 138 ARG A C 1
ATOM 1094 O O . ARG A 1 138 ? 3.872 2.069 5.057 1.00 88.19 138 ARG A O 1
ATOM 1101 N N . CYS A 1 139 ? 3.243 0.166 6.070 1.00 80.69 139 CYS A N 1
ATOM 1102 C CA . CYS A 1 139 ? 2.493 0.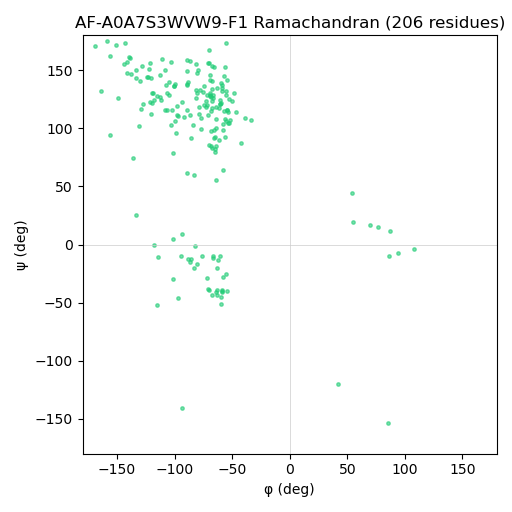820 7.112 1.00 80.69 139 CYS A CA 1
ATOM 1103 C C . CYS A 1 139 ? 3.520 1.279 8.131 1.00 80.69 139 CYS A C 1
ATOM 1105 O O . CYS A 1 139 ? 4.268 0.449 8.653 1.00 80.69 139 CYS A O 1
ATOM 1107 N N . SER A 1 140 ? 3.591 2.583 8.380 1.00 73.06 140 SER A N 1
ATOM 1108 C CA . SER A 1 140 ? 4.383 3.088 9.491 1.00 73.06 140 SER A CA 1
ATOM 1109 C C . SER A 1 140 ? 3.850 2.435 10.762 1.00 73.06 140 SER A C 1
ATOM 1111 O O . SER A 1 140 ? 2.779 2.788 11.256 1.00 73.06 140 SER A O 1
ATOM 1113 N N . SER A 1 141 ? 4.571 1.440 11.282 1.00 59.94 141 SER A N 1
ATOM 1114 C CA . SER A 1 141 ? 4.354 0.959 12.634 1.00 59.94 141 SER A CA 1
ATOM 1115 C C . SER A 1 141 ? 4.860 2.071 13.535 1.00 59.94 141 SER A C 1
ATOM 1117 O O . SER A 1 141 ? 6.029 2.086 13.923 1.00 59.94 141 SER A O 1
ATOM 1119 N N . HIS A 1 142 ? 4.012 3.056 13.825 1.00 55.31 142 HIS A N 1
ATOM 1120 C CA . HIS A 1 142 ? 4.243 3.842 15.019 1.00 55.31 142 HIS A CA 1
ATOM 1121 C C . HIS A 1 142 ? 4.275 2.824 16.154 1.00 55.31 142 HIS A C 1
ATOM 1123 O O . HIS A 1 142 ? 3.263 2.211 16.487 1.00 55.31 142 HIS A O 1
ATOM 1129 N N . ALA A 1 143 ? 5.469 2.589 16.698 1.00 50.56 143 ALA A N 1
ATOM 1130 C CA . ALA A 1 143 ? 5.575 2.130 18.061 1.00 50.56 143 ALA A CA 1
ATOM 1131 C C . ALA A 1 143 ? 4.872 3.223 18.856 1.00 50.56 143 ALA A C 1
ATOM 1133 O O . ALA A 1 143 ? 5.417 4.314 19.032 1.00 50.56 143 ALA A O 1
ATOM 1134 N N . THR A 1 144 ? 3.608 2.983 19.193 1.00 50.72 144 THR A N 1
ATOM 1135 C CA . THR A 1 144 ? 2.826 3.869 20.033 1.00 50.72 144 THR A CA 1
ATOM 1136 C C . THR A 1 144 ? 3.519 3.857 21.384 1.00 50.72 144 THR A C 1
ATOM 1138 O O . THR A 1 144 ? 3.187 3.080 22.273 1.00 50.72 144 THR A O 1
ATOM 1141 N N . THR A 1 145 ? 4.538 4.699 21.545 1.00 48.28 145 THR A N 1
ATOM 1142 C CA . THR A 1 145 ? 4.966 5.153 22.857 1.00 48.28 145 THR A CA 1
ATOM 1143 C C . THR A 1 145 ? 3.805 5.999 23.335 1.00 48.28 145 THR A C 1
ATOM 1145 O O . THR A 1 145 ? 3.758 7.209 23.113 1.00 48.28 145 THR A O 1
ATOM 1148 N N . SER A 1 146 ? 2.807 5.307 23.880 1.00 44.78 146 SER A N 1
ATOM 1149 C CA . SER A 1 146 ? 1.624 5.876 24.491 1.00 44.78 146 SER A CA 1
ATOM 1150 C C . SER A 1 146 ? 2.110 6.636 25.717 1.00 44.78 146 SER A C 1
ATOM 1152 O O . SER A 1 146 ? 2.174 6.125 26.833 1.00 44.78 146 SER A O 1
ATOM 1154 N N . THR A 1 147 ? 2.574 7.861 25.487 1.00 48.97 147 THR A N 1
ATOM 1155 C CA . THR A 1 147 ? 2.646 8.856 26.542 1.00 48.97 147 THR A CA 1
ATOM 1156 C C . THR A 1 147 ? 1.193 9.080 26.907 1.00 48.97 147 THR A C 1
ATOM 1158 O O . THR A 1 147 ? 0.485 9.718 26.137 1.00 48.97 147 THR A O 1
ATOM 1161 N N . LEU A 1 148 ? 0.752 8.458 28.004 1.00 48.44 148 LEU A N 1
ATOM 1162 C CA . LEU A 1 148 ? -0.569 8.589 28.616 1.00 48.44 148 LEU A CA 1
ATOM 1163 C C . LEU A 1 148 ? -1.003 10.061 28.628 1.00 48.44 148 LEU A C 1
ATOM 1165 O O . LEU A 1 148 ? -0.777 10.786 29.596 1.00 48.44 148 LEU A O 1
ATOM 1169 N N . MET A 1 149 ? -1.630 10.519 27.550 1.00 47.28 149 MET A N 1
ATOM 1170 C CA . MET A 1 149 ? -2.472 11.692 27.599 1.00 47.28 149 MET A CA 1
ATOM 1171 C C . MET A 1 149 ? -3.750 11.194 28.240 1.00 47.28 149 MET A C 1
ATOM 1173 O O . MET A 1 149 ? -4.554 10.514 27.607 1.00 47.28 149 MET A O 1
ATOM 1177 N N . ALA A 1 150 ? -3.870 11.453 29.542 1.00 52.34 150 ALA A N 1
ATOM 1178 C CA . ALA A 1 150 ? -5.119 11.256 30.248 1.00 52.34 150 ALA A CA 1
ATOM 1179 C C . ALA A 1 150 ? -6.233 11.911 29.414 1.00 52.34 150 ALA A C 1
ATOM 1181 O O . ALA A 1 150 ? -6.050 13.059 28.981 1.00 52.34 150 ALA A O 1
ATOM 1182 N N . PRO A 1 151 ? -7.343 11.204 29.145 1.00 50.16 151 PRO A N 1
ATOM 1183 C CA . PRO A 1 151 ? -8.443 11.795 28.408 1.00 50.16 151 PRO A CA 1
ATOM 1184 C C . PRO A 1 151 ? -8.857 13.093 29.112 1.00 50.16 151 PRO A C 1
ATOM 1186 O O . PRO A 1 151 ? -8.828 13.149 30.350 1.00 50.16 151 PRO A O 1
ATOM 1189 N N . PRO A 1 152 ? -9.211 14.156 28.365 1.00 48.44 152 PRO A N 1
ATOM 1190 C CA . PRO A 1 152 ? -9.812 15.327 28.976 1.00 48.44 152 PRO A CA 1
ATOM 1191 C C . PRO A 1 152 ? -11.021 14.831 29.763 1.00 48.44 152 PRO A C 1
ATOM 1193 O O . PRO A 1 152 ? -11.938 14.246 29.188 1.00 48.44 152 PRO A O 1
ATOM 1196 N N . GLN A 1 153 ? -10.981 14.989 31.088 1.00 52.44 153 GLN A N 1
ATOM 1197 C CA . GLN A 1 153 ? -12.108 14.647 31.940 1.00 52.44 153 GLN A CA 1
ATOM 1198 C C . GLN A 1 153 ? -13.314 15.380 31.374 1.00 52.44 153 GLN A C 1
ATOM 1200 O O . GLN A 1 153 ? -13.333 16.612 31.336 1.00 52.44 153 GLN A O 1
ATOM 1205 N N . SER A 1 154 ? -14.274 14.608 30.871 1.00 47.22 154 SER A N 1
ATOM 1206 C CA . SER A 1 154 ? -15.525 15.135 30.364 1.00 47.22 154 SER A CA 1
ATOM 1207 C C . SER A 1 154 ? -16.254 15.717 31.568 1.00 47.22 154 SER A C 1
ATOM 1209 O O . SER A 1 154 ? -16.931 15.016 32.320 1.00 47.22 154 SER A O 1
ATOM 1211 N N . THR A 1 155 ? -16.036 17.004 31.828 1.00 56.84 155 THR A N 1
ATOM 1212 C CA . THR A 1 155 ? -16.844 17.784 32.752 1.00 56.84 155 THR A CA 1
ATOM 1213 C C . THR A 1 155 ? -18.210 17.915 32.105 1.00 56.84 155 THR A C 1
ATOM 1215 O O . THR A 1 155 ? -18.501 18.877 31.399 1.00 56.84 155 THR A O 1
ATOM 1218 N N . LEU A 1 156 ? -19.042 16.893 32.311 1.00 48.81 156 LEU A N 1
ATOM 1219 C CA . LEU A 1 156 ? -20.453 16.929 31.972 1.00 48.81 156 LEU A CA 1
ATOM 1220 C C . LEU A 1 156 ? -21.048 18.166 32.647 1.00 48.81 156 LEU A C 1
ATOM 1222 O O . LEU A 1 156 ? -21.231 18.209 33.865 1.00 48.81 156 LEU A O 1
ATOM 1226 N N . ALA A 1 157 ? -21.307 19.202 31.850 1.00 62.28 157 ALA A N 1
ATOM 1227 C CA . ALA A 1 157 ? -22.110 20.320 32.295 1.00 62.28 157 ALA A CA 1
ATOM 1228 C C . ALA A 1 157 ? -23.487 19.765 32.700 1.00 62.28 157 ALA A C 1
ATOM 1230 O O . ALA A 1 157 ? -24.027 18.908 31.993 1.00 62.28 157 ALA A O 1
ATOM 1231 N N . PRO A 1 158 ? -24.065 20.214 33.825 1.00 67.69 158 PRO A N 1
ATOM 1232 C CA . PRO A 1 158 ? -25.378 19.762 34.254 1.00 67.69 158 PRO A CA 1
ATOM 1233 C C . PRO A 1 158 ? -26.401 20.035 33.149 1.00 67.69 158 PRO A C 1
ATOM 1235 O O . PRO A 1 158 ? -26.673 21.182 32.788 1.00 67.69 158 PRO A O 1
ATOM 1238 N N . VAL A 1 159 ? -26.953 18.953 32.600 1.00 61.28 159 VAL A N 1
ATOM 1239 C CA . VAL A 1 159 ? -28.007 19.003 31.592 1.00 61.28 159 VAL A CA 1
ATOM 1240 C C . VAL A 1 159 ? -29.223 19.645 32.248 1.00 61.28 159 VAL A C 1
ATOM 1242 O O . VAL A 1 159 ? -29.862 19.065 33.124 1.00 61.28 159 VAL A O 1
ATOM 1245 N N . THR A 1 160 ? -29.521 20.880 31.855 1.00 69.44 160 THR A N 1
ATOM 1246 C CA . THR A 1 160 ? -30.766 21.536 32.249 1.00 69.44 160 THR A CA 1
ATOM 1247 C C . THR A 1 160 ? -31.892 20.860 31.460 1.00 69.44 160 THR A C 1
ATOM 1249 O O . THR A 1 160 ? -31.797 20.807 30.231 1.00 69.44 160 THR A O 1
ATOM 1252 N N . PRO A 1 161 ? -32.934 20.306 32.107 1.00 63.66 161 PRO A N 1
ATOM 1253 C CA . PRO A 1 161 ? -34.024 19.654 31.393 1.00 63.66 161 PRO A CA 1
ATOM 1254 C C . PRO A 1 161 ? -34.717 20.675 30.487 1.00 63.66 161 PRO A C 1
ATOM 1256 O O . PRO A 1 161 ? -35.255 21.679 30.957 1.00 63.66 161 PRO A O 1
ATOM 1259 N N . SER A 1 162 ? -34.674 20.432 29.176 1.00 71.19 162 SER A N 1
ATOM 1260 C CA . SER A 1 162 ? -35.419 21.240 28.212 1.00 71.19 162 SER A CA 1
ATOM 1261 C C . SER A 1 162 ? -36.923 20.986 28.366 1.00 71.19 162 SER A C 1
ATOM 1263 O O . SER A 1 162 ? -37.327 19.843 28.601 1.00 71.19 162 SER A O 1
ATOM 1265 N N . PRO A 1 163 ? -37.766 22.025 28.241 1.00 66.50 163 PRO A N 1
ATOM 1266 C CA . PRO A 1 163 ? -39.208 21.880 28.342 1.00 66.50 163 PRO A CA 1
ATOM 1267 C C . PRO A 1 163 ? -39.755 20.995 27.218 1.00 66.50 163 PRO A C 1
ATOM 1269 O O . PRO A 1 163 ? -39.414 21.139 26.042 1.00 66.50 163 PRO A O 1
ATOM 1272 N N . LEU A 1 164 ? -40.632 20.080 27.624 1.00 62.41 164 LEU A N 1
ATOM 1273 C CA . LEU A 1 164 ? -41.378 19.159 26.780 1.00 62.41 164 LEU A CA 1
ATOM 1274 C C . LEU A 1 164 ? -42.155 19.959 25.720 1.00 62.41 164 LEU A C 1
ATOM 1276 O O . LEU A 1 164 ? -43.139 20.627 26.036 1.00 62.41 164 LEU A O 1
ATOM 1280 N N . THR A 1 165 ? -41.696 19.926 24.469 1.00 62.91 165 THR A N 1
ATOM 1281 C CA . THR A 1 165 ? -42.403 20.569 23.356 1.00 62.91 165 THR A CA 1
ATOM 1282 C C . THR A 1 165 ? -43.377 19.560 22.763 1.00 62.91 165 THR A C 1
ATOM 1284 O O . THR A 1 165 ? -42.979 18.507 22.269 1.00 62.91 165 THR A O 1
ATOM 1287 N N . THR A 1 166 ? -44.665 19.871 22.872 1.00 63.19 166 THR A N 1
ATOM 1288 C CA . THR A 1 166 ? -45.790 19.087 22.361 1.00 63.19 166 THR A CA 1
ATOM 1289 C C . THR A 1 166 ? -45.638 18.819 20.862 1.00 63.19 166 THR A C 1
ATOM 1291 O O . THR A 1 166 ? -45.420 19.742 20.078 1.00 63.19 166 THR A O 1
ATOM 1294 N N . ALA A 1 167 ? -45.767 17.550 20.473 1.00 56.12 167 ALA A N 1
ATOM 1295 C CA . ALA A 1 167 ? -45.661 17.087 19.096 1.00 56.12 167 ALA A CA 1
ATOM 1296 C C . ALA A 1 167 ? -46.723 17.742 18.197 1.00 56.12 167 ALA A C 1
ATOM 1298 O O . ALA A 1 167 ? -47.925 17.593 18.427 1.00 56.12 167 ALA A O 1
ATOM 1299 N N . ALA A 1 168 ? -46.271 18.447 17.160 1.00 64.69 168 ALA A N 1
ATOM 1300 C CA . ALA A 1 168 ? -47.119 18.887 16.063 1.00 64.69 168 ALA A CA 1
ATOM 1301 C C . ALA A 1 168 ? -47.323 17.726 15.079 1.00 64.69 168 ALA A C 1
ATOM 1303 O O . ALA A 1 168 ? -46.370 17.068 14.658 1.00 64.69 168 ALA A O 1
ATOM 1304 N N . THR A 1 169 ? -48.583 17.483 14.734 1.00 70.00 169 THR A N 1
ATOM 1305 C CA . THR A 1 169 ? -49.043 16.479 13.772 1.00 70.00 169 THR A CA 1
ATOM 1306 C C . THR A 1 169 ? -48.358 16.657 12.409 1.00 70.00 169 THR A C 1
ATOM 1308 O O . THR A 1 169 ? -48.333 17.780 11.899 1.00 70.00 169 THR A O 1
ATOM 1311 N N . PRO A 1 170 ? -47.829 15.589 11.782 1.00 73.25 170 PRO A N 1
ATOM 1312 C CA . PRO A 1 170 ? -47.244 15.686 10.450 1.00 73.25 170 PRO A CA 1
ATOM 1313 C C . PRO A 1 170 ? -48.319 15.957 9.378 1.0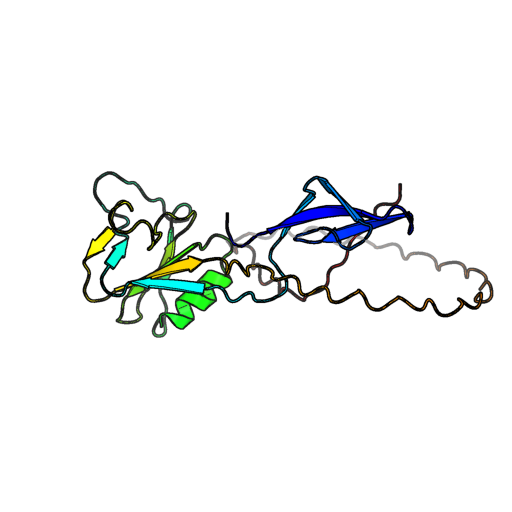0 73.25 170 PRO A C 1
ATOM 1315 O O . PRO A 1 170 ? -49.446 15.465 9.499 1.00 73.25 170 PRO A O 1
ATOM 1318 N N . PRO A 1 171 ? -47.994 16.725 8.320 1.00 77.56 171 PRO A N 1
ATOM 1319 C CA . PRO A 1 171 ? -48.896 16.951 7.195 1.00 77.56 171 PRO A CA 1
ATOM 1320 C C . PRO A 1 171 ? -49.070 15.685 6.329 1.00 77.56 171 PRO A C 1
ATOM 1322 O O . PRO A 1 171 ? -48.194 14.817 6.317 1.00 77.56 171 PRO A O 1
ATOM 1325 N N . PRO A 1 172 ? -50.188 15.574 5.587 1.00 73.44 172 PRO A N 1
ATOM 1326 C CA . PRO A 1 172 ? -50.462 14.436 4.716 1.00 73.44 172 PRO A CA 1
ATOM 1327 C C . PRO A 1 172 ? -49.505 14.3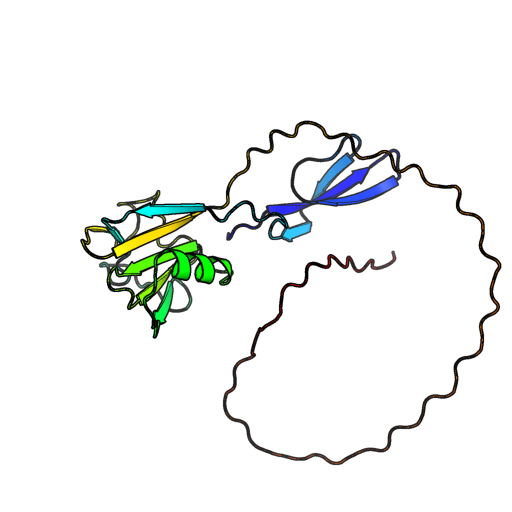75 3.516 1.00 73.44 172 PRO A C 1
ATOM 1329 O O . PRO A 1 172 ? -49.164 15.389 2.907 1.00 73.44 172 PRO A O 1
ATOM 1332 N N . VAL A 1 173 ? -49.098 13.150 3.183 1.00 72.69 173 VAL A N 1
ATOM 1333 C CA . VAL A 1 173 ? -48.207 12.802 2.068 1.00 72.69 173 VAL A CA 1
ATOM 1334 C C . VAL A 1 173 ? -48.942 12.983 0.730 1.00 72.69 173 VAL A C 1
ATOM 1336 O O . VAL A 1 173 ? -50.036 12.436 0.583 1.00 72.69 173 VAL A O 1
ATOM 1339 N N . PRO A 1 174 ? -48.381 13.706 -0.260 1.00 66.31 174 PRO A N 1
ATOM 1340 C CA . PRO A 1 174 ? -48.964 13.779 -1.594 1.00 66.31 174 PRO A CA 1
ATOM 1341 C C . PRO A 1 174 ? -48.725 12.486 -2.391 1.00 66.31 174 PRO A C 1
ATOM 1343 O O . PRO A 1 174 ? -47.612 11.969 -2.492 1.00 66.31 174 PRO A O 1
ATOM 1346 N N . GLU A 1 175 ? -49.812 11.988 -2.970 1.00 61.41 175 GLU A N 1
ATOM 1347 C CA . GLU A 1 175 ? -49.904 10.801 -3.814 1.00 61.41 175 GLU A CA 1
ATOM 1348 C C . GLU A 1 175 ? -49.159 11.023 -5.143 1.00 61.41 175 GLU A C 1
ATOM 1350 O O . GLU A 1 175 ? -49.476 11.927 -5.918 1.00 61.41 175 GLU A O 1
ATOM 1355 N N . THR A 1 176 ? -48.118 10.223 -5.391 1.00 57.84 176 THR A N 1
ATOM 1356 C CA . THR A 1 176 ? -47.274 10.347 -6.588 1.00 57.84 176 THR A CA 1
ATOM 1357 C C . THR A 1 176 ? -47.895 9.555 -7.736 1.00 57.84 176 THR A C 1
ATOM 1359 O O . THR A 1 176 ? -47.950 8.327 -7.710 1.00 57.84 176 THR A O 1
ATOM 1362 N N . THR A 1 177 ? -48.379 10.273 -8.746 1.00 58.91 177 THR A N 1
ATOM 1363 C CA . THR A 1 177 ? -48.911 9.726 -9.997 1.00 58.91 177 THR A CA 1
ATOM 1364 C C . THR A 1 177 ? -47.770 9.238 -10.891 1.00 58.91 177 THR A C 1
ATOM 1366 O O . THR A 1 177 ? -46.731 9.885 -11.012 1.00 58.91 177 THR A O 1
ATOM 1369 N N . GLY A 1 178 ? -47.967 8.060 -11.487 1.00 62.75 178 GLY A N 1
ATOM 1370 C CA . GLY A 1 178 ? -46.963 7.344 -12.266 1.00 62.75 178 GLY A CA 1
ATOM 1371 C C . GLY A 1 178 ? -46.536 8.035 -13.562 1.00 62.75 178 GLY A C 1
ATOM 1372 O O . GLY A 1 178 ? -47.306 8.745 -14.208 1.00 62.75 178 GLY A O 1
ATOM 1373 N N . LEU A 1 179 ? -45.300 7.741 -13.965 1.00 56.84 179 LEU A N 1
ATOM 1374 C CA . LEU A 1 179 ? -44.750 8.026 -15.288 1.00 56.84 179 LEU A CA 1
ATOM 1375 C C . LEU A 1 179 ? -44.278 6.720 -15.954 1.00 56.84 179 LEU A C 1
ATOM 1377 O O . LEU A 1 179 ? -43.927 5.767 -15.253 1.00 56.84 179 LEU A O 1
ATOM 1381 N N . PRO A 1 180 ? -44.315 6.653 -17.298 1.00 64.88 180 PRO A N 1
ATOM 1382 C CA . PRO A 1 180 ? -44.186 5.414 -18.050 1.00 64.88 180 PRO A CA 1
ATOM 1383 C C . PRO A 1 180 ? -42.734 4.964 -18.234 1.00 64.88 180 PRO A C 1
ATOM 1385 O O . PRO A 1 180 ? -41.797 5.762 -18.252 1.00 64.88 180 PRO A O 1
ATOM 1388 N N . ALA A 1 181 ? -42.588 3.654 -18.429 1.00 50.72 181 ALA A N 1
ATOM 1389 C CA . ALA A 1 181 ? -41.345 2.980 -18.764 1.00 50.72 181 ALA A CA 1
ATOM 1390 C C . ALA A 1 181 ? -40.771 3.486 -20.098 1.00 50.72 181 ALA A C 1
ATOM 1392 O O . ALA A 1 181 ? -41.429 3.407 -21.137 1.00 50.72 181 ALA A O 1
ATOM 1393 N N . VAL A 1 182 ? -39.520 3.949 -20.065 1.00 54.12 182 VAL A N 1
ATOM 1394 C CA . VAL A 1 182 ? -38.698 4.187 -21.254 1.00 54.12 182 VAL A CA 1
ATOM 1395 C C . VAL A 1 182 ? -37.644 3.087 -21.315 1.00 54.12 182 VAL A C 1
ATOM 1397 O O . VAL A 1 182 ? -36.809 2.954 -20.425 1.00 54.12 182 VAL A O 1
ATOM 1400 N N . VAL A 1 183 ? -37.733 2.283 -22.372 1.00 56.03 183 VAL A N 1
ATOM 1401 C CA . VAL A 1 183 ? -36.723 1.316 -22.811 1.00 56.03 183 VAL A CA 1
ATOM 1402 C C . VAL A 1 183 ? -35.666 2.090 -23.602 1.00 56.03 183 VAL A C 1
ATOM 1404 O O . VAL A 1 183 ? -36.017 2.797 -24.544 1.00 56.03 183 VAL A O 1
ATOM 1407 N N . GLY A 1 184 ? -34.392 1.974 -23.226 1.00 42.59 184 GLY A N 1
ATOM 1408 C CA . GLY A 1 184 ? -33.277 2.602 -23.936 1.00 42.59 184 GLY A CA 1
ATOM 1409 C C . GLY A 1 184 ? -31.935 1.998 -23.523 1.00 42.59 184 GLY A C 1
ATOM 1410 O O . GLY A 1 184 ? -31.686 1.779 -22.343 1.00 42.59 184 GLY A O 1
ATOM 1411 N N . GLU A 1 185 ? -31.133 1.671 -24.528 1.00 40.12 185 GLU A N 1
ATOM 1412 C CA . GLU A 1 185 ? -29.976 0.775 -24.529 1.00 40.12 185 GLU A CA 1
ATOM 1413 C C . GLU A 1 185 ? -28.750 1.245 -23.723 1.00 40.12 185 GLU A C 1
ATOM 1415 O O . GLU A 1 185 ? -28.491 2.433 -23.542 1.00 40.12 185 GLU A O 1
ATOM 1420 N N . SER A 1 186 ? -27.975 0.253 -23.276 1.00 45.06 186 SER A N 1
ATOM 1421 C CA . SER A 1 186 ? -26.719 0.360 -22.529 1.00 45.06 186 SER A CA 1
ATOM 1422 C C . SER A 1 186 ? -25.509 0.440 -23.468 1.00 45.06 186 SER A C 1
ATOM 1424 O O . SER A 1 186 ? -25.417 -0.343 -24.417 1.00 45.06 186 SER A O 1
ATOM 1426 N N . PRO A 1 187 ? -24.538 1.312 -23.154 1.00 51.97 187 PRO A N 1
ATOM 1427 C CA . PRO A 1 187 ? -23.135 0.951 -23.302 1.00 51.97 187 PRO A CA 1
ATOM 1428 C C . PRO A 1 187 ? -22.368 1.102 -21.979 1.00 51.97 187 PRO A C 1
ATOM 1430 O O . PRO A 1 187 ? -22.620 2.010 -21.188 1.00 51.97 187 PRO A O 1
ATOM 1433 N N . ASP A 1 188 ? -21.424 0.182 -21.780 1.00 49.97 188 ASP A N 1
ATOM 1434 C CA . ASP A 1 188 ? -20.436 0.106 -20.702 1.00 49.97 188 ASP A CA 1
ATOM 1435 C C . ASP A 1 188 ? -19.941 1.471 -20.197 1.00 49.97 188 ASP A C 1
ATOM 1437 O O . ASP A 1 188 ? -19.111 2.137 -20.821 1.00 49.97 188 ASP A O 1
ATOM 1441 N N . GLN A 1 189 ? -20.389 1.844 -19.002 1.00 37.59 189 GLN A N 1
ATOM 1442 C CA . GLN A 1 189 ? -19.719 2.809 -18.138 1.00 37.59 189 GLN A CA 1
ATOM 1443 C C . GLN A 1 189 ? -19.633 2.176 -16.753 1.00 37.59 189 GLN A C 1
ATOM 1445 O O . GLN A 1 189 ? -20.618 2.086 -16.021 1.00 37.59 189 GLN A O 1
ATOM 1450 N N . GLY A 1 190 ? -18.442 1.668 -16.428 1.00 40.84 190 GLY A N 1
ATOM 1451 C CA . GLY A 1 190 ? -18.130 1.150 -15.101 1.00 40.84 190 GLY A CA 1
ATOM 1452 C C . GLY A 1 190 ? -18.372 2.210 -14.018 1.00 40.84 190 GLY A C 1
ATOM 1453 O O . GLY A 1 190 ? -18.309 3.411 -14.301 1.00 40.84 190 GLY A O 1
ATOM 1454 N N . PRO A 1 191 ? -18.671 1.795 -12.776 1.00 38.50 191 PRO A N 1
ATOM 1455 C CA . PRO A 1 191 ? -19.043 2.721 -11.722 1.00 38.50 191 PRO A CA 1
ATOM 1456 C C . PRO A 1 191 ? -17.879 3.659 -11.394 1.00 38.50 191 PRO A C 1
ATOM 1458 O O . PRO A 1 191 ? -16.808 3.242 -10.953 1.00 38.50 191 PRO A O 1
ATOM 1461 N N . ASN A 1 192 ? -18.131 4.948 -11.601 1.00 33.41 192 ASN A N 1
ATOM 1462 C CA . ASN A 1 192 ? -17.320 6.046 -11.115 1.00 33.41 192 ASN A CA 1
ATOM 1463 C C . ASN A 1 192 ? -17.377 6.060 -9.575 1.00 33.41 192 ASN A C 1
ATOM 1465 O O . ASN A 1 192 ? -18.299 6.618 -8.982 1.00 33.41 192 ASN A O 1
ATOM 1469 N N . LEU A 1 193 ? -16.418 5.392 -8.929 1.00 36.66 193 LEU A N 1
ATOM 1470 C CA . LEU A 1 193 ? -16.192 5.446 -7.483 1.00 36.66 193 LEU A CA 1
ATOM 1471 C C . LEU A 1 193 ? -15.356 6.687 -7.131 1.00 36.66 193 LEU A C 1
ATOM 1473 O O . LEU A 1 193 ? -14.275 6.579 -6.564 1.00 36.66 193 LEU A O 1
ATOM 1477 N N . ASP A 1 194 ? -15.865 7.876 -7.450 1.00 35.31 194 ASP A N 1
ATOM 1478 C CA . ASP A 1 194 ? -15.365 9.138 -6.894 1.00 35.31 194 ASP A CA 1
ATOM 1479 C C . ASP A 1 194 ? -16.126 9.436 -5.591 1.00 35.31 194 ASP A C 1
ATOM 1481 O O . ASP A 1 194 ? -16.894 10.390 -5.454 1.00 35.31 194 ASP A O 1
ATOM 1485 N N . ALA A 1 195 ? -15.977 8.529 -4.623 1.00 34.16 195 ALA A N 1
ATOM 1486 C CA . ALA A 1 195 ? -16.402 8.759 -3.253 1.00 34.16 195 ALA A CA 1
ATOM 1487 C C . ALA A 1 195 ? -15.254 9.469 -2.538 1.00 34.16 195 ALA A C 1
ATOM 1489 O O . ALA A 1 195 ? -14.348 8.847 -1.985 1.00 34.16 195 ALA A O 1
ATOM 1490 N N . ARG A 1 196 ? -15.294 10.802 -2.560 1.00 30.94 196 ARG A N 1
ATOM 1491 C CA . ARG A 1 196 ? -14.530 11.634 -1.630 1.00 30.94 196 ARG A CA 1
ATOM 1492 C C . ARG A 1 196 ? -14.712 11.073 -0.216 1.00 30.94 196 ARG A C 1
ATOM 1494 O O . ARG A 1 196 ? -15.812 11.141 0.328 1.00 30.94 196 ARG A O 1
ATOM 1501 N N . CYS A 1 197 ? -13.640 10.559 0.385 1.00 31.02 197 CYS A N 1
ATOM 1502 C CA . CYS A 1 197 ? -13.578 10.269 1.815 1.00 31.02 197 CYS A CA 1
ATOM 1503 C C . CYS A 1 197 ? -13.674 11.592 2.590 1.00 31.02 197 CYS A C 1
ATOM 1505 O O . CYS A 1 197 ? -12.667 12.159 3.010 1.00 31.02 197 CYS A O 1
ATOM 1507 N N . GLN A 1 198 ? -14.884 12.130 2.745 1.00 29.97 198 GLN A N 1
ATOM 1508 C CA . GLN A 1 198 ? -15.152 13.104 3.791 1.00 29.97 198 GLN A CA 1
ATOM 1509 C C . GLN A 1 198 ? -15.122 12.348 5.114 1.00 29.97 198 GLN A C 1
ATOM 1511 O O . GLN A 1 198 ? -15.959 11.487 5.377 1.00 29.97 198 GLN A O 1
ATOM 1516 N N . ALA A 1 199 ? -14.104 12.653 5.913 1.00 39.28 199 ALA A N 1
ATOM 1517 C CA . ALA A 1 199 ? -13.963 12.196 7.280 1.00 39.28 199 ALA A CA 1
ATOM 1518 C C . ALA A 1 199 ? -15.236 12.530 8.074 1.00 39.28 199 ALA A C 1
ATOM 1520 O O . ALA A 1 199 ? -15.493 13.678 8.428 1.00 39.28 199 ALA A O 1
ATOM 1521 N N . GLY A 1 200 ? -16.038 11.502 8.324 1.00 29.39 200 GLY A N 1
ATOM 1522 C CA . GLY A 1 200 ? -17.223 11.545 9.160 1.00 29.39 200 GLY A CA 1
ATOM 1523 C C . GLY A 1 200 ? -17.481 10.135 9.659 1.00 29.39 200 GLY A C 1
ATOM 1524 O O . GLY A 1 200 ? -18.084 9.326 8.960 1.00 29.39 200 GLY A O 1
ATOM 1525 N N . TYR A 1 201 ? -16.976 9.818 10.849 1.00 37.97 201 TYR A N 1
ATOM 1526 C CA . TYR A 1 201 ? -17.360 8.601 11.552 1.00 37.97 201 TYR A CA 1
ATOM 1527 C C . TYR A 1 201 ? -18.821 8.759 11.987 1.00 37.97 201 TYR A C 1
ATOM 1529 O O . TYR A 1 201 ? -19.102 9.395 12.998 1.00 37.97 201 TYR A O 1
ATOM 1537 N N . PHE A 1 202 ? -19.759 8.209 11.218 1.00 29.27 202 PHE A N 1
ATOM 1538 C CA . PHE A 1 202 ? -21.126 7.994 11.684 1.00 29.27 202 PHE A CA 1
ATOM 1539 C C . PHE A 1 202 ? -21.250 6.534 12.113 1.00 29.27 202 PHE A C 1
ATOM 1541 O O . PHE A 1 202 ? -21.463 5.644 11.293 1.00 29.27 202 PHE A O 1
ATOM 1548 N N . ALA A 1 203 ? -21.085 6.288 13.412 1.00 37.88 203 ALA A N 1
ATOM 1549 C CA . ALA A 1 203 ? -21.531 5.045 14.020 1.00 37.88 203 ALA A CA 1
ATOM 1550 C C . ALA A 1 203 ? -23.069 5.033 13.996 1.00 37.88 203 ALA A C 1
ATOM 1552 O O . ALA A 1 203 ? -23.716 5.880 14.610 1.00 37.88 203 ALA A O 1
ATOM 1553 N N . VAL A 1 204 ? -23.659 4.097 13.251 1.00 31.03 204 VAL A N 1
ATOM 1554 C CA . VAL A 1 204 ? -25.098 3.824 13.311 1.00 31.03 204 VAL A CA 1
ATOM 1555 C C . VAL A 1 204 ? -25.317 2.878 14.484 1.00 31.03 204 VAL A C 1
ATOM 1557 O O . VAL A 1 204 ? -25.019 1.688 14.389 1.00 31.03 204 VAL A O 1
ATOM 1560 N N . TYR A 1 205 ? -25.807 3.409 15.601 1.00 38.41 205 TYR A N 1
ATOM 1561 C CA . TYR A 1 205 ? -26.269 2.587 16.712 1.00 38.41 205 TYR A CA 1
ATOM 1562 C C . TYR A 1 205 ? -27.534 1.847 16.281 1.00 38.41 205 TYR A C 1
ATOM 1564 O O . TYR A 1 205 ? -28.486 2.450 15.782 1.00 38.41 205 TYR A O 1
ATOM 1572 N N . LYS A 1 206 ? -27.528 0.525 16.446 1.00 36.59 206 LYS A N 1
ATOM 1573 C CA . LYS A 1 206 ? -28.737 -0.287 16.385 1.00 36.59 206 LYS A CA 1
ATOM 1574 C C . LYS A 1 206 ? -29.138 -0.537 17.831 1.00 36.59 206 LYS A C 1
ATOM 1576 O O . LYS A 1 206 ? -28.439 -1.271 18.525 1.00 36.59 206 LYS A O 1
ATOM 1581 N N . ASP A 1 207 ? -30.195 0.138 18.268 1.00 49.41 207 ASP A N 1
ATOM 1582 C CA . ASP A 1 207 ? -30.766 -0.026 19.603 1.00 49.41 207 ASP A CA 1
ATOM 1583 C C . ASP A 1 207 ? -31.049 -1.518 19.865 1.00 49.41 207 ASP A C 1
ATOM 1585 O O . ASP A 1 207 ? -31.722 -2.178 19.063 1.00 49.41 207 ASP A O 1
ATOM 1589 N N . LEU A 1 208 ? -30.498 -2.039 20.965 1.00 44.97 208 LEU A N 1
ATOM 1590 C CA . LEU A 1 208 ? -30.859 -3.320 21.577 1.00 44.97 208 LEU A CA 1
ATOM 1591 C C . LEU A 1 208 ? -31.513 -3.051 22.930 1.00 44.97 208 LEU A C 1
ATOM 1593 O O . LEU A 1 208 ? -30.963 -2.216 23.683 1.00 44.97 208 LEU A O 1
#

Radius of gyration: 25.6 Å; Cα contacts (8 Å, |Δi|>4): 299; chains: 1; bounding box: 70×42×60 Å

InterPro domains:
  IPR003609 PAN/Apple domain [PS50948] (50-135)

Mean predicted aligned error: 14.07 Å

Secondary structure (DSSP, 8-state):
--S-EEEEEEEETTTTEEEEEESSPPTTEEEEEEEEEE--SS----EEEEESSEEE-TT-TT--PPBTTTEEEEE-SS---HHHHHHHHHHSTTEEEEEEETTSSEEEEEETTTT-TTTGGGSTTEEE-SSEEEEEEE---------------------PPPP--PPPPPPPPPP---------------------------------